Protein AF-A0A940P423-F1 (afdb_monomer_lite)

Radius of gyration: 26.16 Å; chains: 1; bounding box: 60×40×77 Å

pLDDT: mean 90.66, std 7.49, range [60.09, 98.69]

Secondary structure (DSSP, 8-state):
-EEEEEEHHHHHHHHHHHS---B-TTS-B-HHHHHHHHHHHHHHHHHT-SEEEEE---SS--HHHHH-TTTTTTPPPPPHHHHTHHHHHHHHHHHTTPPEE--TTS-HHHHHHHHHHHHHHTT-EEEEEES-SGGGGG-SSSEEEEE--SSS-EEE-HHHHHHHHSS-TTHHHHHHHHH-BTTTTB--STT--HHHHHHHHHHHSSHHHHHHHHHHHHTEEESSGGGSSEEE----TT-SEEEEEEEETTEEEEEEEEEETTEEEEEEEE-TT--EEEEETTEEEEE-SEEEEE-

Sequence (295 aa):
MKLMIVDGNSILNRAYYGVKPLSNHKGVFTNAIYGFFNILLKAIDDTGAESVAIAFDRREKTFRHKAVASYKANRKGMPEELAMQLPLTQQILEAMGYPVVTCAGWEADDILGTVSAALSAAGENCILLTGDRDNLQLINEHVSVRLATNKEPILYDTARFEADYGFPPKGLIDLKALMGDTSDNIKGVAGIGEKTAMALIQEYGTIEALYEALPDAAGIKPAANGFTAVRIAPQPGGLKWLKATMPTPKGDIVLDLQFKDNAVSGSVTLPDALPGTFVWQEVEHPLRAGVTIIP

Foldseek 3Di:
DEEEEEALVQQLVCQVVLFDWDADPVRQTCSSLVSSVVLVVVVCVVPVGPAYAYEAEDPAAAPVCVVDVQFQVPPDDDDPSSVSVSVVSVVVCVVVVHHYDYDHRDHSLVVVLVVLVVCVVVVAAYEYEGQDPLNLLSADPRYWYQHDDSPHTDIDHQVNCCVVLVAGSNCVVQLCQQAPDVSRPGRHDPPGHNVNSSVLCNVQVHPVSVVVVQCVQQQWDQPDPQQLEIETEGPNPPDQWDWDWDAGPQGIWTDTWGDDDQAIWDKIAAHANYKYWYAGPNDIDTDDHGIDTRD

Structure (mmCIF, N/CA/C/O backbone):
data_AF-A0A940P423-F1
#
_entry.id   AF-A0A940P423-F1
#
loop_
_atom_site.group_PDB
_atom_site.id
_atom_site.type_symbol
_atom_site.label_atom_id
_atom_site.label_alt_id
_atom_site.label_comp_id
_atom_site.label_asym_id
_atom_site.label_entity_id
_atom_site.label_seq_id
_atom_site.pdbx_PDB_ins_code
_atom_site.Cartn_x
_atom_site.Cartn_y
_atom_site.Cartn_z
_atom_site.occupancy
_atom_site.B_iso_or_equiv
_atom_site.auth_seq_id
_atom_site.auth_comp_id
_atom_site.auth_asym_id
_atom_site.auth_atom_id
_atom_site.pdbx_PDB_model_num
ATOM 1 N N . MET A 1 1 ? -22.727 -10.351 4.829 1.00 82.44 1 MET A N 1
ATOM 2 C CA . MET A 1 1 ? -22.145 -9.592 5.948 1.00 82.44 1 MET A CA 1
ATOM 3 C C . MET A 1 1 ? -21.140 -8.600 5.378 1.00 82.44 1 MET A C 1
ATOM 5 O O . MET A 1 1 ? -20.496 -8.922 4.382 1.00 82.44 1 MET A O 1
ATOM 9 N N . LYS A 1 2 ? -21.038 -7.396 5.950 1.00 93.06 2 LYS A N 1
ATOM 10 C CA . LYS A 1 2 ? -20.042 -6.379 5.580 1.00 93.06 2 LYS A CA 1
ATOM 11 C C . LYS A 1 2 ? -19.102 -6.101 6.754 1.00 93.06 2 LYS A C 1
ATOM 13 O O . LYS A 1 2 ? -19.460 -5.350 7.664 1.00 93.06 2 LYS A O 1
ATOM 18 N N . LEU A 1 3 ? -17.912 -6.705 6.734 1.00 98.00 3 LEU A N 1
ATOM 19 C CA . LEU A 1 3 ? -16.902 -6.521 7.782 1.00 98.00 3 LEU A CA 1
ATOM 20 C C . LEU A 1 3 ? -16.002 -5.325 7.461 1.00 98.00 3 LEU A C 1
ATOM 22 O O . LEU A 1 3 ? -15.404 -5.261 6.389 1.00 98.00 3 LEU A O 1
ATOM 26 N N . MET A 1 4 ? -15.825 -4.426 8.424 1.00 98.56 4 MET A N 1
ATOM 27 C CA . MET A 1 4 ? -14.709 -3.489 8.429 1.00 98.56 4 MET A CA 1
ATOM 28 C C . MET A 1 4 ? -13.550 -4.073 9.235 1.00 98.56 4 MET A C 1
ATOM 30 O O . MET A 1 4 ? -13.717 -4.395 10.410 1.00 98.56 4 MET A O 1
ATOM 34 N N . ILE A 1 5 ? -12.367 -4.174 8.635 1.00 98.44 5 ILE A N 1
ATOM 35 C CA . ILE A 1 5 ? -11.136 -4.446 9.375 1.00 98.44 5 ILE A CA 1
ATOM 36 C C . ILE A 1 5 ? -10.264 -3.194 9.407 1.00 98.44 5 ILE A C 1
ATOM 38 O O . ILE A 1 5 ? -10.021 -2.542 8.391 1.00 98.44 5 ILE A O 1
ATOM 42 N N . VAL A 1 6 ? -9.847 -2.821 10.610 1.00 98.69 6 VAL A N 1
ATOM 43 C CA . VAL A 1 6 ? -9.169 -1.556 10.887 1.00 98.69 6 VAL A CA 1
ATOM 44 C C . VAL A 1 6 ? -7.696 -1.814 11.147 1.00 98.69 6 VAL A C 1
ATOM 46 O O . VAL A 1 6 ? -7.351 -2.640 11.988 1.00 98.69 6 VAL A O 1
ATOM 49 N N . ASP A 1 7 ? -6.831 -1.056 10.487 1.00 98.38 7 ASP A N 1
ATOM 50 C CA . ASP A 1 7 ? -5.425 -0.937 10.857 1.00 98.38 7 ASP A CA 1
ATOM 51 C C . ASP A 1 7 ? -5.306 -0.007 12.072 1.00 98.38 7 ASP A C 1
ATOM 53 O O . ASP A 1 7 ? -5.308 1.228 11.976 1.00 98.38 7 ASP A O 1
ATOM 57 N N . GLY A 1 8 ? -5.252 -0.622 13.250 1.00 97.88 8 GLY A N 1
ATOM 58 C CA . GLY A 1 8 ? -5.243 0.066 14.528 1.00 97.88 8 GLY A CA 1
ATOM 59 C C . GLY A 1 8 ? -4.044 0.998 14.687 1.00 97.88 8 GLY A C 1
ATOM 60 O O . GLY A 1 8 ? -4.196 2.127 15.161 1.00 97.88 8 GLY A O 1
ATOM 61 N N . ASN A 1 9 ? -2.860 0.565 14.248 1.00 95.81 9 ASN A N 1
ATOM 62 C CA . ASN A 1 9 ? -1.628 1.346 14.335 1.00 95.81 9 ASN A CA 1
ATOM 63 C C . ASN A 1 9 ? -1.700 2.594 13.452 1.00 95.81 9 ASN A C 1
ATOM 65 O O . ASN A 1 9 ? -1.388 3.696 13.916 1.00 95.81 9 ASN A O 1
ATOM 69 N N . SER A 1 10 ? -2.144 2.445 12.205 1.00 96.00 10 SER A N 1
ATOM 70 C CA . SER A 1 10 ? -2.229 3.550 11.250 1.00 96.00 10 SER A CA 1
ATOM 71 C C . SER A 1 10 ? -3.283 4.585 11.640 1.00 96.00 10 SER A C 1
ATOM 73 O O . SER A 1 10 ? -3.015 5.793 11.604 1.00 96.00 10 SER A O 1
ATOM 75 N N . ILE A 1 11 ? -4.466 4.147 12.085 1.00 97.94 11 ILE A N 1
ATOM 76 C CA . ILE A 1 11 ? -5.520 5.069 12.531 1.00 97.94 11 ILE A CA 1
ATOM 77 C C . ILE A 1 11 ? -5.129 5.778 13.829 1.00 97.94 11 ILE A C 1
ATOM 79 O O . ILE A 1 11 ? -5.311 6.995 13.928 1.00 97.94 11 ILE A O 1
ATOM 83 N N . LEU A 1 12 ? -4.529 5.074 14.795 1.00 97.38 12 LEU A N 1
ATOM 84 C CA . LEU A 1 12 ? -4.112 5.687 16.059 1.00 97.38 12 LEU A CA 1
ATOM 85 C C . LEU A 1 12 ? -2.994 6.716 15.848 1.00 97.38 12 LEU A C 1
ATOM 87 O O . LEU A 1 12 ? -3.035 7.805 16.421 1.00 97.38 12 LEU A O 1
ATOM 91 N N . ASN A 1 13 ? -2.023 6.405 14.987 1.00 95.25 13 ASN A N 1
ATOM 92 C CA . ASN A 1 13 ? -0.941 7.323 14.642 1.00 95.25 13 ASN A CA 1
ATOM 93 C C . ASN A 1 13 ? -1.481 8.600 13.969 1.00 95.25 13 ASN A C 1
ATOM 95 O O . ASN A 1 13 ? -1.127 9.720 14.343 1.00 95.25 13 ASN A O 1
ATOM 99 N N . ARG A 1 14 ? -2.429 8.456 13.035 1.00 95.00 14 ARG A N 1
ATOM 100 C CA . ARG A 1 14 ? -3.085 9.618 12.419 1.00 95.00 14 ARG A CA 1
ATOM 101 C C . ARG A 1 14 ? -3.879 10.439 13.429 1.00 95.00 14 ARG A C 1
ATOM 103 O O . ARG A 1 14 ? -3.804 11.664 13.395 1.00 95.00 14 ARG A O 1
ATOM 110 N N . ALA A 1 15 ? -4.607 9.791 14.333 1.00 95.69 15 ALA A N 1
ATOM 111 C CA . ALA A 1 15 ? -5.340 10.476 15.390 1.00 95.69 15 ALA A CA 1
ATOM 112 C C . ALA A 1 15 ? -4.407 11.286 16.305 1.00 95.69 15 ALA A C 1
ATOM 114 O O . ALA A 1 15 ? -4.706 12.436 16.623 1.00 95.69 15 ALA A O 1
ATOM 115 N N . TYR A 1 16 ? -3.252 10.723 16.669 1.00 95.88 16 TYR A N 1
ATOM 116 C CA . TYR A 1 16 ? -2.251 11.389 17.501 1.00 95.88 16 TYR A CA 1
ATOM 117 C C . TYR A 1 16 ? -1.743 12.700 16.890 1.00 95.88 16 TYR A C 1
ATOM 119 O O . TYR A 1 16 ? -1.692 13.714 17.584 1.00 95.88 16 TYR A O 1
ATOM 127 N N . TYR A 1 17 ? -1.405 12.700 15.597 1.00 93.88 17 TYR A N 1
ATOM 128 C CA . TYR A 1 17 ? -0.905 13.899 14.915 1.00 93.88 17 TYR A CA 1
ATOM 129 C C . TYR A 1 17 ? -2.012 14.842 14.418 1.00 93.88 17 TYR A C 1
ATOM 131 O O . TYR A 1 17 ? -1.752 16.025 14.203 1.00 93.88 17 TYR A O 1
ATOM 139 N N . GLY A 1 18 ? -3.235 14.341 14.222 1.00 92.75 18 GLY A N 1
ATOM 140 C CA . GLY A 1 18 ? -4.371 15.124 13.726 1.00 92.75 18 GLY A CA 1
ATOM 141 C C . GLY A 1 18 ? -5.148 15.867 14.815 1.00 92.75 18 GLY A C 1
ATOM 142 O O . GLY A 1 18 ? -5.760 16.899 14.540 1.00 92.75 18 GLY A O 1
ATOM 143 N N . VAL A 1 19 ? -5.124 15.371 16.055 1.00 93.81 19 VAL A N 1
ATOM 144 C CA . VAL A 1 19 ? -5.843 15.969 17.186 1.00 93.81 19 VAL A CA 1
ATOM 145 C C . VAL A 1 19 ? -4.863 16.708 18.091 1.00 93.81 19 VAL A C 1
ATOM 147 O O . VAL A 1 19 ? -3.844 16.154 18.506 1.00 93.81 19 VAL A O 1
ATOM 150 N N . LYS A 1 20 ? -5.198 17.960 18.440 1.00 93.62 20 LYS A N 1
ATOM 151 C CA . LYS A 1 20 ? -4.427 18.750 19.415 1.00 93.62 20 LYS A CA 1
ATOM 152 C C . LYS A 1 20 ? -4.209 17.942 20.704 1.00 93.62 20 LYS A C 1
ATOM 154 O O . LYS A 1 20 ? -5.113 17.205 21.088 1.00 93.62 20 LYS A O 1
ATOM 159 N N . PRO A 1 21 ? -3.067 18.088 21.397 1.00 93.75 21 PRO A N 1
ATOM 160 C CA . PRO A 1 21 ? -2.821 17.362 22.637 1.00 93.75 21 PRO A CA 1
ATOM 161 C C . PRO A 1 21 ? -3.954 17.559 23.653 1.00 93.75 21 PRO A C 1
ATOM 163 O O . PRO A 1 21 ? -4.335 18.685 23.968 1.00 93.75 21 PRO A O 1
ATOM 166 N N . LEU A 1 22 ? -4.482 16.444 24.151 1.00 94.31 22 LEU A N 1
ATOM 167 C CA . LEU A 1 22 ? -5.515 16.362 25.177 1.00 94.31 22 LEU A CA 1
ATOM 168 C C . LEU A 1 22 ? -4.996 15.428 26.258 1.00 94.31 22 LEU A C 1
ATOM 170 O O . LEU A 1 22 ? -4.393 14.402 25.939 1.00 94.31 22 LEU A O 1
ATOM 174 N N . SER A 1 23 ? -5.262 15.741 27.519 1.00 93.00 23 SER A N 1
ATOM 175 C CA . SER A 1 23 ? -4.920 14.882 28.647 1.00 93.00 23 SER A CA 1
ATOM 176 C C . SER A 1 23 ? -6.045 14.857 29.674 1.00 93.00 23 SER A C 1
ATOM 178 O O . SER A 1 23 ? -6.860 15.777 29.762 1.00 93.00 23 SER A O 1
ATOM 180 N N . ASN A 1 24 ? -6.116 13.771 30.439 1.00 91.69 24 ASN A N 1
ATOM 181 C CA . ASN A 1 24 ? -7.021 13.688 31.578 1.00 91.69 24 ASN A CA 1
ATOM 182 C C . ASN A 1 24 ? -6.409 14.360 32.825 1.00 91.69 24 ASN A C 1
ATOM 184 O O . ASN A 1 24 ? -5.244 14.752 32.846 1.00 91.69 24 ASN A O 1
ATOM 188 N N . HIS A 1 25 ? -7.184 14.433 33.911 1.00 92.00 25 HIS A N 1
ATOM 189 C CA . HIS A 1 25 ? -6.761 15.030 35.187 1.00 92.00 25 HIS A CA 1
ATOM 190 C C . HIS A 1 25 ? -5.542 14.352 35.849 1.00 92.00 25 HIS A C 1
ATOM 192 O O . HIS A 1 25 ? -4.967 14.917 36.773 1.00 92.00 25 HIS A O 1
ATOM 198 N N . LYS A 1 26 ? -5.149 13.151 35.402 1.00 91.12 26 LYS A N 1
ATOM 199 C CA . LYS A 1 26 ? -3.961 12.417 35.872 1.00 91.12 26 LYS A CA 1
ATOM 200 C C . LYS A 1 26 ? -2.742 12.619 34.962 1.00 91.12 26 LYS A C 1
ATOM 202 O O . LYS A 1 26 ? -1.735 11.948 35.153 1.00 91.12 26 LYS A O 1
ATOM 207 N N . GLY A 1 27 ? -2.839 13.493 33.958 1.00 89.06 27 GLY A N 1
ATOM 208 C CA . GLY A 1 27 ? -1.766 13.756 32.999 1.00 89.06 27 GLY A CA 1
ATOM 209 C C . GLY A 1 27 ? -1.616 12.699 31.900 1.00 89.06 27 GLY A C 1
ATOM 210 O O . GLY A 1 27 ? -0.662 12.766 31.135 1.00 89.06 27 GLY A O 1
ATOM 211 N N . VAL A 1 28 ? -2.543 11.740 31.781 1.00 92.44 28 VAL A N 1
ATOM 212 C CA . VAL A 1 28 ? -2.516 10.747 30.695 1.00 92.44 28 VAL A CA 1
ATOM 213 C C . VAL A 1 28 ? -3.035 11.389 29.418 1.00 92.44 28 VAL A C 1
ATOM 215 O O . VAL A 1 28 ? -4.150 11.916 29.412 1.00 92.44 28 VAL A O 1
ATOM 218 N N . PHE A 1 29 ? -2.248 11.334 28.345 1.00 96.38 29 PHE A N 1
ATOM 219 C CA . PHE A 1 29 ? -2.666 11.816 27.032 1.00 96.38 29 PHE A CA 1
ATOM 220 C C . PHE A 1 29 ? -3.824 10.977 26.479 1.00 96.38 29 PHE A C 1
ATOM 222 O O . PHE A 1 29 ? -3.901 9.774 26.707 1.00 96.38 29 PHE A O 1
ATOM 229 N N . THR A 1 30 ? -4.752 11.630 25.782 1.00 96.62 30 THR A N 1
ATOM 230 C CA . THR A 1 30 ? -6.009 11.029 25.289 1.00 96.62 30 THR A CA 1
ATOM 231 C C . THR A 1 30 ? -6.395 11.490 23.880 1.00 96.62 30 THR A C 1
ATOM 233 O O . THR A 1 30 ? -7.421 11.061 23.353 1.00 96.62 30 THR A O 1
ATOM 236 N N . ASN A 1 31 ? -5.592 12.347 23.241 1.00 97.25 31 ASN A N 1
ATOM 237 C CA . ASN A 1 31 ? -5.875 12.885 21.907 1.00 97.25 31 ASN A CA 1
ATOM 238 C C . ASN A 1 31 ? -5.921 11.808 20.814 1.00 97.25 31 ASN A C 1
ATOM 240 O O . ASN A 1 31 ? -6.797 11.860 19.953 1.00 97.25 31 ASN A O 1
ATOM 244 N N . ALA A 1 32 ? -5.022 10.822 20.866 1.00 97.56 32 ALA A N 1
ATOM 245 C CA . ALA A 1 32 ? -5.007 9.714 19.920 1.00 97.56 32 ALA A CA 1
ATOM 246 C C . ALA A 1 32 ? -6.225 8.807 20.122 1.00 97.56 32 ALA A C 1
ATOM 248 O O . ALA A 1 32 ? -6.870 8.443 19.147 1.00 97.56 32 ALA A O 1
ATOM 249 N N . ILE A 1 33 ? -6.593 8.515 21.376 1.00 97.88 33 ILE A N 1
ATOM 250 C CA . ILE A 1 33 ? -7.792 7.724 21.704 1.00 97.88 33 ILE A CA 1
ATOM 251 C C . ILE A 1 33 ? -9.045 8.429 21.167 1.00 97.88 33 ILE A C 1
ATOM 253 O O . ILE A 1 33 ? -9.835 7.839 20.434 1.00 97.88 33 ILE A O 1
ATOM 257 N N . TYR A 1 34 ? -9.200 9.716 21.485 1.00 97.44 34 TYR A N 1
ATOM 258 C CA . TYR A 1 34 ? -10.331 10.527 21.040 1.00 97.44 34 TYR A CA 1
ATOM 259 C C . TYR A 1 34 ? -10.445 10.567 19.509 1.00 97.44 34 TYR A C 1
ATOM 261 O O . TYR A 1 34 ? -11.508 10.297 18.950 1.00 97.44 34 TYR A O 1
ATOM 269 N N . GLY A 1 35 ? -9.340 10.862 18.818 1.00 97.19 35 GLY A N 1
ATOM 270 C CA . GLY A 1 35 ? -9.323 10.897 17.358 1.00 97.19 35 GLY A CA 1
ATOM 271 C C . GLY A 1 35 ? -9.572 9.528 16.725 1.00 97.19 35 GLY A C 1
ATOM 272 O O . GLY A 1 35 ? -10.281 9.452 15.726 1.00 97.19 35 GLY A O 1
ATOM 273 N N . PHE A 1 36 ? -9.049 8.452 17.320 1.00 98.31 36 PHE A N 1
ATOM 274 C CA . PHE A 1 36 ? -9.243 7.086 16.841 1.00 9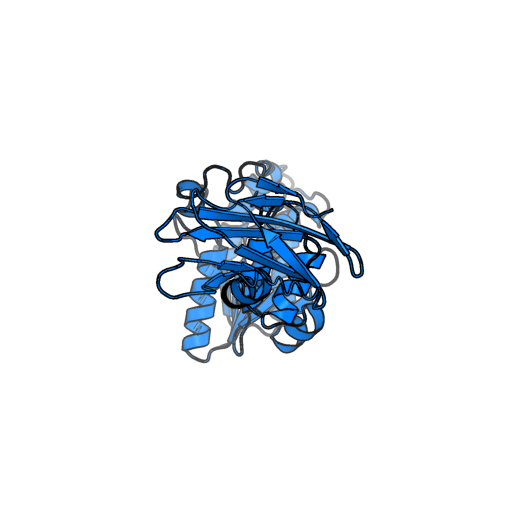8.31 36 PHE A CA 1
ATOM 275 C C . PHE A 1 36 ? -10.729 6.728 16.797 1.00 98.31 36 PHE A C 1
ATOM 277 O O . PHE A 1 36 ? -11.227 6.325 15.748 1.00 98.31 36 PHE A O 1
ATOM 284 N N . PHE A 1 37 ? -11.454 6.939 17.900 1.00 98.12 37 PHE A N 1
ATOM 285 C CA . PHE A 1 37 ? -12.881 6.623 17.960 1.00 98.12 37 PHE A CA 1
ATOM 286 C C . PHE A 1 37 ? -13.724 7.522 17.056 1.00 98.12 37 PHE A C 1
ATOM 288 O O . PHE A 1 37 ? -14.649 7.024 16.424 1.00 98.12 37 PHE A O 1
ATOM 295 N N . ASN A 1 38 ? -13.381 8.804 16.906 1.00 96.88 38 ASN A N 1
ATOM 296 C CA . ASN A 1 38 ? -14.060 9.665 15.934 1.00 96.88 38 ASN A CA 1
ATOM 297 C C . ASN A 1 38 ? -13.908 9.147 14.499 1.00 96.88 38 ASN A C 1
ATOM 299 O O . ASN A 1 38 ? -14.884 9.123 13.753 1.00 96.88 38 ASN A O 1
ATOM 303 N N . ILE A 1 39 ? -12.697 8.732 14.112 1.00 97.38 39 ILE A N 1
ATOM 304 C CA . ILE A 1 39 ? -12.442 8.171 12.780 1.00 97.38 39 ILE A CA 1
ATOM 305 C C . ILE A 1 39 ? -13.192 6.846 12.616 1.00 97.38 39 ILE A C 1
ATOM 307 O O . ILE A 1 39 ? -13.855 6.655 11.600 1.00 97.38 39 ILE A O 1
ATOM 311 N N . LEU A 1 40 ? -13.111 5.958 13.610 1.00 98.12 40 LEU A N 1
ATOM 312 C CA . LEU A 1 40 ? -13.753 4.647 13.583 1.00 98.12 40 LEU A CA 1
ATOM 313 C C . LEU A 1 40 ? -15.275 4.760 13.456 1.00 98.12 40 LEU A C 1
ATOM 315 O O . LEU A 1 40 ? -15.850 4.201 12.528 1.00 98.12 40 LEU A O 1
ATOM 319 N N . LEU A 1 41 ? -15.922 5.501 14.359 1.00 97.12 41 LEU A N 1
ATOM 320 C CA . LEU A 1 41 ? -17.379 5.636 14.387 1.00 97.12 41 LEU A CA 1
ATOM 321 C C . LEU A 1 41 ? -17.896 6.300 13.109 1.00 97.12 41 LEU A C 1
ATOM 323 O O . LEU A 1 41 ? -18.815 5.785 12.483 1.00 97.12 41 LEU A O 1
ATOM 327 N N . LYS A 1 42 ? -17.232 7.370 12.650 1.00 96.38 42 LYS A N 1
ATOM 328 C CA . LYS A 1 42 ? -17.572 8.005 11.373 1.00 96.38 42 LYS A CA 1
ATOM 329 C C . LYS A 1 42 ? -17.415 7.038 10.199 1.00 96.38 42 LYS A C 1
ATOM 331 O O . LYS A 1 42 ? -18.248 7.034 9.303 1.00 96.38 42 LYS A O 1
ATOM 336 N N . ALA A 1 43 ? -16.359 6.225 10.176 1.00 97.31 43 ALA A N 1
ATOM 337 C CA . ALA A 1 43 ? -16.159 5.253 9.108 1.00 97.31 43 ALA A CA 1
ATOM 338 C C . ALA A 1 43 ? -17.239 4.161 9.120 1.00 97.31 43 ALA A C 1
ATOM 340 O O . ALA A 1 43 ? -17.699 3.775 8.047 1.00 97.31 43 ALA A O 1
ATOM 341 N N . ILE A 1 44 ? -17.660 3.686 10.295 1.00 97.31 44 ILE A N 1
ATOM 342 C CA . ILE A 1 44 ? -18.770 2.732 10.435 1.00 97.31 44 ILE A CA 1
ATOM 343 C C . ILE A 1 44 ? -20.052 3.336 9.852 1.00 97.31 44 ILE A C 1
ATOM 345 O O . ILE A 1 44 ? -20.661 2.713 8.982 1.00 97.31 44 ILE A O 1
ATOM 349 N N . ASP A 1 45 ? -20.395 4.564 10.251 1.00 96.56 45 ASP A N 1
ATOM 350 C CA . ASP A 1 45 ? -21.594 5.273 9.786 1.00 96.56 45 ASP A CA 1
ATOM 351 C C . ASP A 1 45 ? -21.559 5.540 8.272 1.00 96.56 45 ASP A C 1
ATOM 353 O O . ASP A 1 45 ? -22.489 5.178 7.553 1.00 96.56 45 ASP A O 1
ATOM 357 N N . ASP A 1 46 ? -20.462 6.119 7.767 1.00 95.56 46 ASP A N 1
ATOM 358 C CA . ASP A 1 46 ? -20.291 6.481 6.351 1.00 95.56 46 ASP A CA 1
ATOM 359 C C . ASP A 1 46 ? -20.369 5.254 5.426 1.00 95.56 46 ASP A C 1
ATOM 361 O O . ASP A 1 46 ? -20.702 5.375 4.246 1.00 95.56 46 ASP A O 1
ATOM 365 N N . THR A 1 47 ? -19.993 4.076 5.930 1.00 95.19 47 THR A N 1
ATOM 366 C CA . THR A 1 47 ? -19.866 2.868 5.110 1.00 95.19 47 THR A CA 1
ATOM 367 C C . THR A 1 47 ? -20.934 1.811 5.367 1.00 95.19 47 THR A C 1
ATOM 369 O O . THR A 1 47 ? -21.023 0.861 4.582 1.00 95.19 47 THR A O 1
ATOM 372 N N . GLY A 1 48 ? -21.733 1.949 6.427 1.00 94.75 48 GLY A N 1
ATOM 373 C CA . GLY A 1 48 ? -22.719 0.952 6.840 1.00 94.75 48 GLY A CA 1
ATOM 374 C C . GLY A 1 48 ? -22.088 -0.400 7.182 1.00 94.75 48 GLY A C 1
ATOM 375 O O . GLY A 1 48 ? -22.597 -1.435 6.756 1.00 94.75 48 GLY A O 1
ATOM 376 N N . ALA A 1 49 ? -20.936 -0.405 7.860 1.00 96.44 49 ALA A N 1
ATOM 377 C CA . ALA A 1 49 ? -20.296 -1.647 8.293 1.00 96.44 49 ALA A CA 1
ATOM 378 C C . ALA A 1 49 ? -21.155 -2.363 9.350 1.00 96.44 49 ALA A C 1
ATOM 380 O O . ALA A 1 49 ? -21.577 -1.756 10.331 1.00 96.44 49 ALA A O 1
ATOM 381 N N . GLU A 1 50 ? -21.397 -3.661 9.160 1.00 96.50 50 GLU A N 1
ATOM 382 C CA . GLU A 1 50 ? -22.250 -4.478 10.041 1.00 96.50 50 GLU A CA 1
ATOM 383 C C . GLU A 1 50 ? -21.446 -5.158 11.152 1.00 96.50 50 GLU A C 1
ATOM 385 O O . GLU A 1 50 ? -21.982 -5.603 12.165 1.00 96.50 50 GLU A O 1
ATOM 390 N N . SER A 1 51 ? -20.143 -5.303 10.939 1.00 96.81 51 SER A N 1
ATOM 391 C CA . SER A 1 51 ? -19.209 -5.910 11.878 1.00 96.81 51 SER A CA 1
ATOM 392 C C . SER A 1 51 ? -17.864 -5.215 11.758 1.00 96.81 51 SER A C 1
ATOM 394 O O . SER A 1 51 ? -17.518 -4.694 10.696 1.00 96.81 51 SER A O 1
ATOM 396 N N . VAL A 1 52 ? -17.097 -5.211 12.846 1.00 98.25 52 VAL A N 1
ATOM 397 C CA . VAL A 1 52 ? -15.804 -4.528 12.912 1.00 98.25 52 VAL A CA 1
ATOM 398 C C . VAL A 1 52 ? -14.800 -5.401 13.647 1.00 98.25 52 VAL A C 1
ATOM 400 O O . VAL A 1 52 ? -15.125 -5.950 14.695 1.00 98.25 52 VAL A O 1
ATOM 403 N N . ALA A 1 53 ? -13.579 -5.487 13.127 1.00 98.31 53 ALA A N 1
ATOM 404 C CA . ALA A 1 53 ? -12.415 -6.038 13.816 1.00 98.31 53 ALA A CA 1
ATOM 405 C C . ALA A 1 53 ? -11.231 -5.071 13.685 1.00 98.31 53 ALA A C 1
ATOM 407 O O . ALA A 1 53 ? -11.144 -4.313 12.718 1.00 98.31 53 ALA A O 1
ATOM 408 N N . ILE A 1 54 ? -10.311 -5.080 14.647 1.00 98.62 54 ILE A N 1
ATOM 409 C CA . ILE A 1 54 ? -9.164 -4.167 14.663 1.00 98.62 54 ILE A CA 1
ATOM 410 C C . ILE A 1 54 ? -7.878 -4.978 14.746 1.00 98.62 54 ILE A C 1
ATOM 412 O O . ILE A 1 54 ? -7.696 -5.763 15.674 1.00 98.62 54 ILE A O 1
ATOM 416 N N . ALA A 1 55 ? -6.977 -4.773 13.791 1.00 98.38 55 ALA A N 1
ATOM 417 C CA . ALA A 1 55 ? -5.648 -5.360 13.781 1.00 98.38 55 ALA A CA 1
ATOM 418 C C . ALA A 1 55 ? -4.635 -4.397 14.412 1.00 98.38 55 ALA A C 1
ATOM 420 O O . ALA A 1 55 ? -4.653 -3.201 14.122 1.00 98.38 55 ALA A O 1
ATOM 421 N N . PHE A 1 56 ? -3.729 -4.909 15.243 1.00 97.62 56 PHE A N 1
ATOM 422 C CA . PHE A 1 56 ? -2.574 -4.147 15.723 1.00 97.62 56 PHE A CA 1
ATOM 423 C C . PHE A 1 56 ? -1.272 -4.905 15.473 1.00 97.62 56 PHE A C 1
ATOM 425 O O . PHE A 1 56 ? -1.200 -6.130 15.618 1.00 97.62 56 PHE A O 1
ATOM 432 N N . ASP A 1 57 ? -0.220 -4.150 15.166 1.00 94.12 57 ASP A N 1
ATOM 433 C CA . ASP A 1 57 ? 1.144 -4.654 15.127 1.00 94.12 57 ASP A CA 1
ATOM 434 C C . ASP A 1 57 ? 1.610 -5.070 16.518 1.00 94.12 57 ASP A C 1
ATOM 436 O O . ASP A 1 57 ? 1.266 -4.465 17.543 1.00 94.12 57 ASP A O 1
ATOM 440 N N . ARG A 1 58 ? 2.511 -6.048 16.540 1.00 91.69 58 ARG A N 1
ATOM 441 C CA . ARG A 1 58 ? 3.287 -6.357 17.734 1.00 91.69 58 ARG A CA 1
ATOM 442 C C . ARG A 1 58 ? 4.710 -5.825 17.620 1.00 91.69 58 ARG A C 1
ATOM 444 O O . ARG A 1 58 ? 5.202 -5.501 16.546 1.00 91.69 58 ARG A O 1
ATOM 451 N N . ARG A 1 59 ? 5.389 -5.730 18.766 1.00 85.81 59 ARG A N 1
ATOM 452 C CA . ARG A 1 59 ? 6.769 -5.219 18.846 1.00 85.81 59 ARG A CA 1
ATOM 453 C C . ARG A 1 59 ? 7.809 -6.193 18.289 1.00 85.81 59 ARG A C 1
ATOM 455 O O . ARG A 1 59 ? 8.943 -5.780 18.052 1.00 85.81 59 ARG A O 1
ATOM 462 N N . GLU A 1 60 ? 7.484 -7.479 18.159 1.00 86.81 60 GLU A N 1
ATOM 463 C CA . GLU A 1 60 ? 8.447 -8.466 17.674 1.00 86.81 60 GLU A CA 1
ATOM 464 C C . GLU A 1 60 ? 8.808 -8.243 16.198 1.00 86.81 60 GLU A C 1
ATOM 466 O O . GLU A 1 60 ? 7.984 -7.838 15.383 1.00 86.81 60 GLU A O 1
ATOM 471 N N . LYS A 1 61 ? 10.057 -8.563 15.833 1.00 86.25 61 LYS A N 1
ATOM 472 C CA . LYS A 1 61 ? 10.507 -8.500 14.437 1.00 86.25 61 LYS A CA 1
ATOM 473 C C . LYS A 1 61 ? 9.722 -9.482 13.566 1.00 86.25 61 LYS A C 1
ATOM 475 O O 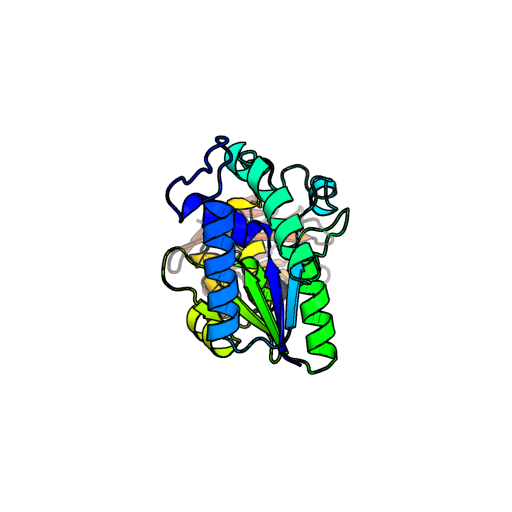. LYS A 1 61 ? 9.613 -10.665 13.894 1.00 86.25 61 LYS A O 1
ATOM 480 N N . THR A 1 62 ? 9.275 -9.003 12.413 1.00 91.31 62 THR A N 1
ATOM 481 C CA . THR A 1 62 ? 8.562 -9.803 11.408 1.00 91.31 62 THR A CA 1
ATOM 482 C C . THR A 1 62 ? 9.509 -10.526 10.453 1.00 91.31 62 THR A C 1
ATOM 484 O O . THR A 1 62 ? 10.730 -10.337 10.489 1.00 91.31 62 THR A O 1
ATOM 487 N N . PHE A 1 63 ? 8.959 -11.367 9.573 1.00 91.69 63 PHE A N 1
ATOM 488 C CA . PHE A 1 63 ? 9.738 -12.030 8.522 1.00 91.69 63 PHE A CA 1
ATOM 489 C C . PHE A 1 63 ? 10.437 -11.028 7.581 1.00 91.69 63 PHE A C 1
ATOM 491 O O . PHE A 1 63 ? 11.569 -11.283 7.170 1.00 91.69 63 PHE A O 1
ATOM 498 N N . ARG A 1 64 ? 9.838 -9.851 7.326 1.00 90.69 64 ARG A N 1
ATOM 499 C CA . ARG A 1 64 ? 10.443 -8.779 6.510 1.00 90.69 64 ARG A CA 1
ATOM 500 C C . ARG A 1 64 ? 11.758 -8.272 7.102 1.00 90.69 64 ARG A C 1
ATOM 502 O O . ARG A 1 64 ? 12.751 -8.167 6.392 1.00 90.69 64 ARG A O 1
ATOM 509 N N . HIS A 1 65 ? 11.811 -8.076 8.421 1.00 88.69 65 HIS A N 1
ATOM 510 C CA . HIS A 1 65 ? 13.030 -7.658 9.128 1.00 88.69 65 HIS A CA 1
ATOM 511 C C . HIS A 1 65 ? 14.147 -8.710 9.075 1.00 88.69 65 HIS A C 1
ATOM 513 O O . HIS A 1 65 ? 15.325 -8.369 9.177 1.00 88.69 65 HIS A O 1
ATOM 519 N N . LYS A 1 66 ? 13.784 -9.995 8.967 1.00 88.25 66 LYS A N 1
ATOM 520 C CA . LYS A 1 66 ? 14.748 -11.094 8.816 1.00 88.25 66 LYS A CA 1
ATOM 521 C C . LYS A 1 66 ? 15.292 -11.164 7.389 1.00 88.25 66 LYS A C 1
ATOM 523 O O . LYS A 1 66 ? 16.469 -11.456 7.219 1.00 88.25 66 LYS A O 1
ATOM 528 N N . ALA A 1 67 ? 14.450 -10.888 6.394 1.00 88.62 67 ALA A N 1
ATOM 529 C CA . ALA A 1 67 ? 14.832 -10.888 4.985 1.00 88.62 67 ALA A CA 1
ATOM 530 C C . ALA A 1 67 ? 15.666 -9.655 4.601 1.00 88.62 67 ALA A C 1
ATOM 532 O O . ALA A 1 67 ? 16.658 -9.776 3.887 1.00 88.62 67 ALA A O 1
ATOM 533 N N . VAL A 1 68 ? 15.290 -8.470 5.092 1.00 85.81 68 VAL A N 1
ATOM 534 C CA . VAL A 1 68 ? 15.935 -7.196 4.756 1.00 85.81 68 VAL A CA 1
ATOM 535 C C . VAL A 1 68 ? 16.197 -6.410 6.036 1.00 85.81 68 VAL A C 1
ATOM 537 O O . VAL A 1 68 ? 15.305 -5.777 6.595 1.00 85.81 68 VAL A O 1
ATOM 540 N N . ALA A 1 69 ? 17.450 -6.408 6.496 1.00 87.62 69 ALA A N 1
ATOM 541 C CA . ALA A 1 69 ? 17.830 -5.759 7.755 1.00 87.62 69 ALA A CA 1
ATOM 542 C C . ALA A 1 69 ? 17.576 -4.239 7.772 1.00 87.62 69 ALA A C 1
ATOM 544 O O . ALA A 1 69 ? 17.402 -3.657 8.841 1.00 87.62 69 ALA A O 1
ATOM 545 N N . SER A 1 70 ? 17.555 -3.594 6.602 1.00 87.75 70 SER A N 1
ATOM 546 C CA . SER A 1 70 ? 17.280 -2.162 6.469 1.00 87.75 70 SER A CA 1
ATOM 547 C C . SER A 1 70 ? 15.789 -1.814 6.482 1.00 87.75 70 SER A C 1
ATOM 549 O O . SER A 1 70 ? 15.466 -0.629 6.554 1.00 87.75 70 SER A O 1
ATOM 551 N N . TYR A 1 71 ? 14.883 -2.794 6.418 1.00 88.88 71 TYR A N 1
ATOM 552 C CA . TYR A 1 71 ? 13.439 -2.555 6.401 1.00 88.88 71 TYR A CA 1
ATOM 553 C C . TYR A 1 71 ? 13.001 -1.758 7.635 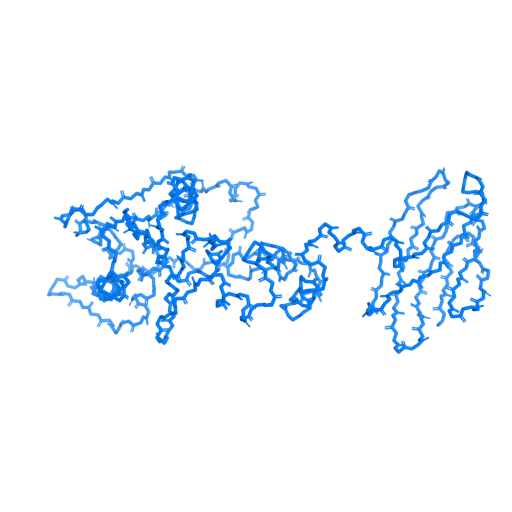1.00 88.88 71 TYR A C 1
ATOM 555 O O . TYR A 1 71 ? 13.348 -2.116 8.762 1.00 88.88 71 TYR A O 1
ATOM 563 N N . LYS A 1 72 ? 12.297 -0.640 7.411 1.00 86.12 72 LYS A N 1
ATOM 564 C CA . LYS A 1 72 ? 11.836 0.312 8.443 1.00 86.12 72 LYS A CA 1
ATOM 565 C C . LYS A 1 72 ? 12.937 0.848 9.381 1.00 86.12 72 LYS A C 1
ATOM 567 O O . LYS A 1 72 ? 12.626 1.502 10.375 1.00 86.12 72 LYS A O 1
ATOM 572 N N . ALA A 1 73 ? 14.222 0.673 9.052 1.00 83.62 73 ALA A N 1
ATOM 573 C CA . ALA A 1 73 ? 15.342 1.040 9.930 1.00 83.62 73 ALA A CA 1
ATOM 574 C C . ALA A 1 73 ? 15.441 2.551 10.219 1.00 83.62 73 ALA A C 1
ATOM 576 O O . ALA A 1 73 ? 15.969 2.947 11.254 1.00 83.62 73 ALA A O 1
ATOM 577 N N . ASN A 1 74 ? 14.904 3.390 9.327 1.00 82.31 74 ASN A N 1
ATOM 578 C CA . ASN A 1 74 ? 14.900 4.847 9.475 1.00 82.31 74 ASN A CA 1
ATOM 579 C C . ASN A 1 74 ? 13.648 5.384 10.197 1.00 82.31 74 ASN A C 1
ATOM 581 O O . ASN A 1 74 ? 13.519 6.600 10.365 1.00 82.31 74 ASN A O 1
ATOM 585 N N . ARG A 1 75 ? 12.702 4.521 10.606 1.00 81.75 75 ARG A N 1
ATOM 586 C CA . ARG A 1 75 ? 11.501 4.975 11.316 1.00 81.75 75 ARG A CA 1
ATOM 587 C C . ARG A 1 75 ? 11.880 5.466 12.713 1.00 81.75 75 ARG A C 1
ATOM 589 O O . ARG A 1 75 ? 12.575 4.790 13.469 1.00 81.75 75 ARG A O 1
ATOM 596 N N . LYS A 1 76 ? 11.391 6.657 13.069 1.00 80.94 76 LYS A N 1
ATOM 597 C CA . LYS A 1 76 ? 11.492 7.165 14.441 1.00 80.94 76 LYS A CA 1
ATOM 598 C C . LYS A 1 76 ? 10.666 6.272 15.365 1.00 80.94 76 LYS A C 1
ATOM 600 O O . LYS A 1 76 ? 9.594 5.806 14.981 1.00 80.94 76 LYS A O 1
ATOM 605 N N . GLY A 1 77 ? 11.167 6.057 16.580 1.00 83.25 77 GLY A N 1
ATOM 606 C CA . GLY A 1 77 ? 10.415 5.357 17.616 1.00 83.25 77 GLY A CA 1
ATOM 607 C C . GLY A 1 77 ? 9.082 6.049 17.909 1.00 83.25 77 GLY A C 1
ATOM 608 O O . GLY A 1 77 ? 8.940 7.259 17.717 1.00 83.25 77 GLY A O 1
ATOM 609 N N . MET A 1 78 ? 8.108 5.266 18.371 1.00 87.88 78 MET A N 1
ATOM 610 C CA . MET A 1 78 ? 6.807 5.778 18.798 1.00 87.88 78 MET A CA 1
ATOM 611 C C . MET A 1 78 ? 6.991 6.797 19.939 1.00 87.88 78 MET A C 1
ATOM 613 O O . MET A 1 78 ? 7.669 6.459 20.912 1.00 87.88 78 MET A O 1
ATOM 617 N N . PRO A 1 79 ? 6.401 8.008 19.851 1.00 93.19 79 PRO A N 1
ATOM 618 C CA . PRO A 1 79 ? 6.406 8.971 20.953 1.00 93.19 79 PRO A CA 1
ATOM 619 C C . PRO A 1 79 ? 5.834 8.360 22.234 1.00 93.19 79 PRO A C 1
ATOM 621 O O . PRO A 1 79 ? 4.901 7.557 22.171 1.00 93.19 79 PRO A O 1
ATOM 624 N N . GLU A 1 80 ? 6.362 8.742 23.396 1.00 92.94 80 GLU A N 1
ATOM 625 C CA . GLU A 1 80 ? 5.942 8.180 24.687 1.00 92.94 80 GLU A CA 1
ATOM 626 C C . GLU A 1 80 ? 4.451 8.441 24.959 1.00 92.94 80 GLU A C 1
ATOM 628 O O . GLU A 1 80 ? 3.718 7.551 25.398 1.00 92.94 80 GLU A O 1
ATOM 633 N N . GLU A 1 81 ? 3.967 9.624 24.577 1.00 93.69 81 GLU A N 1
ATOM 634 C CA . GLU A 1 81 ? 2.565 10.022 24.698 1.00 93.69 81 GLU A CA 1
ATOM 635 C C . GLU A 1 81 ? 1.642 9.195 23.796 1.00 93.69 81 GLU A C 1
ATOM 637 O O . GLU A 1 81 ? 0.461 9.034 24.095 1.00 93.69 81 GLU A O 1
ATOM 642 N N . LEU A 1 82 ? 2.151 8.666 22.682 1.00 95.19 82 LEU A N 1
ATOM 643 C CA . LEU A 1 82 ? 1.406 7.733 21.838 1.00 95.19 82 LEU A CA 1
ATOM 644 C C . LEU A 1 82 ? 1.484 6.311 22.407 1.00 95.19 82 LEU A C 1
ATOM 646 O O . LEU A 1 82 ? 0.475 5.608 22.474 1.00 95.19 82 LEU A O 1
ATOM 650 N N . ALA A 1 83 ? 2.661 5.909 22.889 1.00 93.50 83 ALA A N 1
ATOM 651 C CA . ALA A 1 83 ? 2.883 4.597 23.482 1.00 93.50 83 ALA A CA 1
ATOM 652 C C . ALA A 1 83 ? 1.997 4.352 24.714 1.00 93.50 83 ALA A C 1
ATOM 654 O O . ALA A 1 83 ? 1.537 3.227 24.905 1.00 93.50 83 ALA A O 1
ATOM 655 N N . MET A 1 84 ? 1.699 5.386 25.513 1.00 94.06 84 MET A N 1
ATOM 656 C CA . MET A 1 84 ? 0.770 5.261 26.644 1.00 94.06 84 MET A CA 1
ATOM 657 C C . MET A 1 84 ? -0.693 5.068 26.211 1.00 94.06 84 MET A C 1
ATOM 659 O O . MET A 1 84 ? -1.480 4.465 26.938 1.00 94.06 84 MET A O 1
ATOM 663 N N . GLN A 1 85 ? -1.068 5.589 25.039 1.00 96.88 85 GLN A N 1
ATOM 664 C CA . GLN A 1 85 ? -2.445 5.575 24.537 1.00 96.88 85 GLN A CA 1
ATOM 665 C C . GLN A 1 85 ? -2.800 4.266 23.831 1.00 96.88 85 GLN A C 1
ATOM 667 O O . GLN A 1 85 ? -3.967 3.874 23.823 1.00 96.88 85 GLN A O 1
ATOM 672 N N . LEU A 1 86 ? -1.811 3.569 23.266 1.00 95.88 86 LEU A N 1
ATOM 673 C CA . LEU A 1 86 ? -2.025 2.334 22.512 1.00 95.88 86 LEU A CA 1
ATOM 674 C C . LEU A 1 86 ? -2.665 1.209 23.361 1.00 95.88 86 LEU A C 1
ATOM 676 O O . LEU A 1 86 ? -3.727 0.729 22.960 1.00 95.88 86 LEU A O 1
ATOM 680 N N . PRO A 1 87 ? -2.132 0.823 24.542 1.00 96.06 87 PRO A N 1
ATOM 681 C CA . PRO A 1 87 ? -2.766 -0.201 25.378 1.00 96.06 87 PRO A CA 1
ATOM 682 C C . PRO A 1 87 ? -4.164 0.198 25.862 1.00 96.06 87 PRO A C 1
ATOM 684 O O . PRO A 1 87 ? -5.062 -0.635 25.907 1.00 96.06 87 PRO A O 1
ATOM 687 N N . LEU A 1 88 ? -4.370 1.479 26.187 1.00 96.88 88 LEU A N 1
ATOM 688 C CA . LEU A 1 88 ? -5.676 1.987 26.617 1.00 96.88 88 LEU A CA 1
ATOM 689 C C . LEU A 1 88 ? -6.707 1.908 25.487 1.00 96.88 88 LEU A C 1
ATOM 691 O O . LEU A 1 88 ? -7.854 1.547 25.727 1.00 96.88 88 LEU A O 1
ATOM 695 N N . THR A 1 89 ? -6.296 2.197 24.250 1.00 98.00 89 THR A N 1
ATOM 696 C CA . THR A 1 89 ? -7.163 2.066 23.071 1.00 98.00 89 THR A CA 1
ATOM 697 C C . THR A 1 89 ? -7.616 0.618 22.894 1.00 98.00 89 THR A C 1
ATOM 699 O O . THR A 1 89 ? -8.807 0.378 22.719 1.00 98.00 89 THR A O 1
ATOM 702 N N . GLN A 1 90 ? -6.693 -0.345 23.000 1.00 97.81 90 GLN A N 1
ATOM 703 C CA . GLN A 1 90 ? -7.015 -1.775 22.907 1.00 97.81 90 GLN A CA 1
ATOM 704 C C . GLN A 1 90 ? -7.991 -2.208 24.008 1.00 97.81 90 GLN A C 1
ATOM 706 O O . GLN A 1 90 ? -9.009 -2.818 23.703 1.00 97.81 90 GLN A O 1
ATOM 711 N N . GLN A 1 91 ? -7.752 -1.799 25.258 1.00 97.88 91 GLN A N 1
ATOM 712 C CA . GLN A 1 91 ? -8.648 -2.103 26.383 1.00 97.88 91 GLN A CA 1
ATOM 713 C C . GLN A 1 91 ? -10.063 -1.546 26.185 1.00 97.88 91 GLN A C 1
ATOM 715 O O . GLN A 1 91 ? -11.039 -2.218 26.505 1.00 97.88 91 GLN A O 1
ATOM 720 N N . ILE A 1 92 ? -10.193 -0.322 25.660 1.00 98.12 92 ILE A N 1
ATOM 721 C CA . ILE A 1 92 ? -11.508 0.270 25.379 1.00 98.12 92 ILE A CA 1
ATOM 722 C C . ILE A 1 92 ? -12.203 -0.500 24.251 1.00 98.12 92 ILE A C 1
ATOM 724 O O . ILE A 1 92 ? -13.387 -0.799 24.372 1.00 98.12 92 ILE A O 1
ATOM 728 N N . LEU A 1 93 ? -11.484 -0.855 23.181 1.00 98.38 93 LEU A N 1
ATOM 729 C CA . LEU A 1 93 ? -12.038 -1.639 22.073 1.00 98.38 93 LEU A CA 1
ATOM 730 C C . LEU A 1 93 ? -12.554 -3.005 22.539 1.00 98.38 93 LEU A C 1
ATOM 732 O O . LEU A 1 93 ? -13.686 -3.366 22.219 1.00 98.38 93 LEU A O 1
ATOM 736 N N . GLU A 1 94 ? -11.768 -3.718 23.345 1.00 97.81 94 GLU A N 1
ATOM 737 C CA . GLU A 1 94 ? -12.167 -4.995 23.944 1.00 97.81 94 GLU A CA 1
ATOM 738 C C . GLU A 1 94 ? -13.386 -4.832 24.862 1.00 97.81 94 GLU A C 1
ATOM 740 O O . GLU A 1 94 ? -14.333 -5.612 24.775 1.00 97.81 94 GLU A O 1
ATOM 745 N N . ALA A 1 95 ? -13.414 -3.788 25.699 1.00 98.19 95 ALA A N 1
ATOM 746 C CA . ALA A 1 95 ? -14.547 -3.498 26.581 1.00 98.19 95 ALA A CA 1
ATOM 747 C C . ALA A 1 95 ? -15.833 -3.141 25.815 1.00 98.19 95 ALA A C 1
ATOM 749 O O . ALA A 1 95 ? -16.933 -3.398 26.302 1.00 98.19 95 ALA A O 1
ATOM 750 N N . MET A 1 96 ? -15.706 -2.572 24.614 1.00 97.44 96 MET A N 1
ATOM 751 C CA . MET A 1 96 ? -16.821 -2.329 23.692 1.00 97.44 96 MET A CA 1
ATOM 752 C C . MET A 1 96 ? -17.258 -3.588 22.928 1.00 97.44 96 MET A C 1
ATOM 754 O O . MET A 1 96 ? -18.259 -3.544 22.217 1.00 97.44 96 MET A O 1
ATOM 758 N N . GLY A 1 97 ? -16.537 -4.704 23.072 1.00 97.31 97 GLY A N 1
ATOM 759 C CA . GLY A 1 97 ? -16.835 -5.970 22.408 1.00 97.31 97 GLY A CA 1
ATOM 760 C C . GLY A 1 97 ? -16.245 -6.106 21.004 1.00 97.31 97 GLY A C 1
ATOM 761 O O . GLY A 1 97 ? -16.602 -7.046 20.296 1.00 97.31 97 GLY A O 1
ATOM 762 N N . TYR A 1 98 ? -15.346 -5.209 20.585 1.00 98.00 98 TYR A N 1
ATOM 763 C CA . TYR A 1 98 ? -14.664 -5.357 19.303 1.00 98.00 98 TYR A CA 1
ATOM 764 C C . TYR A 1 98 ? -13.555 -6.416 19.383 1.00 98.00 98 TYR A C 1
ATOM 766 O O . TYR A 1 98 ? -12.711 -6.353 20.281 1.00 98.00 98 TYR A O 1
ATOM 774 N N . PRO A 1 99 ? -13.479 -7.349 18.417 1.00 97.81 99 PRO A N 1
ATOM 775 C CA . PRO A 1 99 ? -12.329 -8.228 18.265 1.00 97.81 99 PRO A CA 1
ATOM 776 C C . PRO A 1 99 ? -11.051 -7.430 17.981 1.00 97.81 99 PRO A C 1
ATOM 778 O O . PRO A 1 99 ? -10.943 -6.742 16.962 1.00 97.81 99 PRO A O 1
ATOM 781 N N . VAL A 1 100 ? -10.066 -7.567 18.869 1.00 98.00 100 VAL A N 1
ATOM 782 C CA . VAL A 1 100 ? -8.705 -7.051 18.689 1.00 98.00 100 VAL A CA 1
ATOM 783 C C . VAL A 1 100 ? -7.797 -8.211 18.283 1.00 98.00 100 VAL A C 1
ATOM 785 O O . VAL A 1 100 ? -7.634 -9.180 19.022 1.00 98.00 100 VAL A O 1
ATOM 788 N N . VAL A 1 101 ? -7.215 -8.130 17.088 1.00 97.44 101 VAL A N 1
ATOM 789 C CA . VAL A 1 101 ? -6.427 -9.202 16.473 1.00 97.44 101 VAL A CA 1
ATOM 790 C C . VAL A 1 101 ? -4.964 -8.786 16.396 1.00 97.44 101 VAL A C 1
ATOM 792 O O . VAL A 1 101 ? -4.623 -7.714 15.902 1.00 97.44 101 VAL A O 1
ATOM 795 N N . THR A 1 102 ? -4.077 -9.658 16.867 1.00 96.06 102 THR A N 1
ATOM 796 C CA . THR A 1 102 ? -2.627 -9.490 16.733 1.00 96.06 102 THR A CA 1
ATOM 797 C C . THR A 1 102 ? -1.997 -10.827 16.370 1.00 96.06 102 THR A C 1
ATOM 799 O O . THR A 1 102 ? -2.492 -11.882 16.771 1.00 96.06 102 THR A O 1
ATOM 802 N N . CYS A 1 103 ? -0.892 -10.809 15.627 1.00 94.44 103 CYS A N 1
ATOM 803 C CA . CYS A 1 103 ? -0.178 -12.029 15.268 1.00 94.44 103 CYS A CA 1
ATOM 804 C C . CYS A 1 103 ? 1.332 -11.800 15.341 1.00 94.44 103 CYS A C 1
ATOM 806 O O . CYS A 1 103 ? 1.865 -10.888 14.718 1.00 94.44 103 CYS A O 1
ATOM 808 N N . ALA A 1 104 ? 2.040 -12.603 16.136 1.00 93.44 104 ALA A N 1
ATOM 809 C CA . ALA A 1 104 ? 3.487 -12.458 16.265 1.00 93.44 104 ALA A CA 1
ATOM 810 C C . ALA A 1 104 ? 4.186 -12.864 14.960 1.00 93.44 104 ALA A C 1
ATOM 812 O O . ALA A 1 104 ? 3.894 -13.913 14.389 1.00 93.44 104 ALA A O 1
ATOM 813 N N . GLY A 1 105 ? 5.144 -12.049 14.515 1.00 92.06 105 GLY A N 1
ATOM 814 C CA . GLY A 1 105 ? 5.896 -12.282 13.279 1.00 92.06 105 GLY A CA 1
ATOM 815 C C . GLY A 1 105 ? 5.251 -11.717 12.008 1.00 92.06 105 GLY A C 1
ATOM 816 O O . GLY A 1 105 ? 5.909 -11.747 10.965 1.00 92.06 105 GLY A O 1
ATOM 817 N N . TRP A 1 106 ? 4.046 -11.153 12.117 1.00 94.44 106 TRP A N 1
ATOM 818 C CA . TRP A 1 106 ? 3.271 -10.535 11.040 1.00 94.44 106 TRP A CA 1
ATOM 819 C C . TRP A 1 106 ? 2.890 -9.097 11.415 1.00 94.44 106 TRP A C 1
ATOM 821 O O . TRP A 1 106 ? 2.812 -8.765 12.599 1.00 94.44 106 TRP A O 1
ATOM 831 N N . GLU A 1 107 ? 2.701 -8.243 10.414 1.00 94.69 107 GLU A N 1
ATOM 832 C CA . GLU A 1 107 ? 2.252 -6.854 10.586 1.00 94.69 107 GLU A CA 1
ATOM 833 C C . GLU A 1 107 ? 0.719 -6.773 10.511 1.00 94.69 107 GLU A C 1
ATOM 835 O O . GLU A 1 107 ? 0.055 -7.707 10.050 1.00 94.69 107 GLU A O 1
ATOM 840 N N . ALA A 1 108 ? 0.138 -5.657 10.958 1.00 95.62 108 ALA A N 1
ATOM 841 C CA . ALA A 1 108 ? -1.301 -5.417 10.850 1.00 95.62 108 ALA A CA 1
ATOM 842 C C . ALA A 1 108 ? -1.782 -5.543 9.393 1.00 95.62 108 ALA A C 1
ATOM 844 O O . ALA A 1 108 ? -2.812 -6.169 9.146 1.00 95.62 108 ALA A O 1
ATOM 845 N N . ASP A 1 109 ? -0.990 -5.059 8.434 1.00 95.94 109 ASP A N 1
ATOM 846 C CA . ASP A 1 109 ? -1.266 -5.176 6.996 1.00 95.94 109 ASP A CA 1
ATOM 847 C C . ASP A 1 109 ? -1.429 -6.635 6.538 1.00 95.94 109 ASP A C 1
ATOM 849 O O . ASP A 1 109 ? -2.293 -6.944 5.719 1.00 95.94 109 ASP A O 1
ATOM 853 N N . ASP A 1 110 ? -0.659 -7.568 7.110 1.00 96.94 110 ASP A N 1
ATOM 854 C CA . ASP A 1 110 ? -0.767 -8.995 6.784 1.00 96.94 110 ASP A CA 1
ATOM 855 C C . ASP A 1 110 ? -2.086 -9.590 7.308 1.00 96.94 110 ASP A C 1
ATOM 857 O O . ASP A 1 110 ? -2.693 -10.455 6.669 1.00 96.94 110 ASP A O 1
ATOM 861 N N . ILE A 1 111 ? -2.565 -9.105 8.459 1.00 97.94 111 ILE A N 1
ATOM 862 C CA . ILE A 1 111 ? -3.867 -9.483 9.023 1.00 97.94 111 ILE A CA 1
ATOM 863 C C . ILE A 1 111 ? -4.992 -8.924 8.142 1.00 97.94 111 ILE A C 1
ATOM 865 O O . ILE A 1 111 ? -5.915 -9.665 7.798 1.00 97.94 111 ILE A O 1
ATOM 869 N N . LEU A 1 112 ? -4.897 -7.654 7.730 1.00 98.25 112 LEU A N 1
ATOM 870 C CA . LEU A 1 112 ? -5.840 -7.019 6.802 1.00 98.25 112 LEU A CA 1
ATOM 871 C C . LEU A 1 112 ? -5.919 -7.797 5.481 1.00 98.25 112 LEU A C 1
ATOM 873 O O . LEU A 1 112 ? -7.016 -8.145 5.035 1.00 98.25 112 LEU A O 1
ATOM 877 N N . GLY A 1 113 ? -4.769 -8.128 4.891 1.00 97.75 113 GLY A N 1
ATOM 878 C CA . GLY A 1 113 ? -4.675 -8.931 3.672 1.00 97.75 113 GLY A CA 1
ATOM 879 C C . GLY A 1 113 ? -5.280 -10.325 3.830 1.00 97.75 113 GLY A C 1
ATOM 880 O O . GLY A 1 113 ? -6.051 -10.766 2.982 1.00 97.75 113 GLY A O 1
ATOM 881 N N . THR A 1 114 ? -5.005 -11.002 4.947 1.00 98.12 114 THR A N 1
ATOM 882 C CA . THR A 1 114 ? -5.529 -12.353 5.210 1.00 98.12 114 THR A CA 1
ATOM 883 C C . THR A 1 114 ? -7.051 -12.355 5.361 1.00 98.12 114 THR A C 1
ATOM 885 O O . THR A 1 114 ? -7.736 -13.180 4.756 1.00 98.12 114 THR A O 1
ATOM 888 N N . VAL A 1 115 ? -7.598 -11.427 6.150 1.00 97.44 115 VAL A N 1
ATOM 889 C CA . VAL A 1 115 ? -9.044 -11.352 6.406 1.00 97.44 115 VAL A CA 1
ATOM 890 C C . VAL A 1 115 ? -9.804 -10.924 5.154 1.00 97.44 115 VAL A C 1
ATOM 892 O O . VAL A 1 115 ? -10.815 -11.540 4.817 1.00 97.44 115 VAL A O 1
ATOM 895 N N . SER A 1 116 ? -9.313 -9.912 4.435 1.00 97.62 116 SER A N 1
ATOM 896 C CA . SER A 1 116 ? -9.955 -9.453 3.197 1.00 97.62 116 SER A CA 1
ATOM 897 C C . SER A 1 116 ? -9.941 -10.518 2.104 1.00 97.62 116 SER A C 1
ATOM 899 O O . SER A 1 116 ? -10.963 -10.719 1.449 1.00 97.62 116 SER A O 1
ATOM 901 N N . ALA A 1 117 ? -8.843 -11.265 1.954 1.00 97.81 117 ALA A N 1
ATOM 902 C CA . ALA A 1 117 ? -8.776 -12.389 1.024 1.00 97.81 117 ALA A CA 1
ATOM 903 C C . ALA A 1 117 ? -9.766 -13.506 1.394 1.00 97.81 117 ALA A C 1
ATOM 905 O O . ALA A 1 117 ? -10.449 -14.031 0.516 1.00 97.81 117 ALA A O 1
ATOM 906 N N . ALA A 1 118 ? -9.883 -13.845 2.683 1.00 97.62 118 ALA A N 1
ATOM 907 C CA . ALA A 1 118 ? -10.818 -14.867 3.150 1.00 97.62 118 ALA A CA 1
ATOM 908 C C . ALA A 1 118 ? -12.285 -14.478 2.893 1.00 97.62 118 ALA A C 1
ATOM 910 O O . ALA A 1 118 ? -13.057 -15.300 2.402 1.00 97.62 118 ALA A O 1
ATOM 911 N N . LEU A 1 119 ? -12.660 -13.224 3.169 1.00 96.56 119 LEU A N 1
ATOM 912 C CA . LEU A 1 119 ? -14.013 -12.723 2.899 1.00 96.56 119 LEU A CA 1
ATOM 913 C C . LEU A 1 119 ? -14.307 -12.640 1.405 1.00 96.56 119 LEU A C 1
ATOM 915 O O . LEU A 1 119 ? -15.353 -13.105 0.960 1.00 96.56 119 LEU A O 1
ATOM 919 N N . SER A 1 120 ? -13.356 -12.135 0.620 1.00 96.56 120 SER A N 1
ATOM 920 C CA . SER A 1 120 ? -13.486 -12.085 -0.833 1.00 96.56 120 SER A CA 1
ATOM 921 C C . SER A 1 120 ? -13.683 -13.478 -1.434 1.00 96.56 120 SER A C 1
ATOM 923 O O . SER A 1 120 ? -14.508 -13.632 -2.328 1.00 96.56 120 SER A O 1
ATOM 925 N N . ALA A 1 121 ? -12.982 -14.501 -0.932 1.00 97.25 121 ALA A N 1
ATOM 926 C CA . ALA A 1 121 ? -13.159 -15.886 -1.373 1.00 97.25 121 ALA A CA 1
ATOM 927 C C . ALA A 1 121 ? -14.527 -16.476 -0.980 1.00 97.25 121 ALA A C 1
ATOM 929 O O . ALA A 1 121 ? -15.025 -17.376 -1.653 1.00 97.25 121 ALA A O 1
ATOM 930 N N . ALA A 1 122 ? -15.141 -15.963 0.089 1.00 96.88 122 ALA A N 1
ATOM 931 C CA . ALA A 1 122 ? -16.496 -16.310 0.512 1.00 96.88 122 ALA A CA 1
ATOM 932 C C . ALA A 1 122 ? -17.594 -15.485 -0.196 1.00 96.88 122 ALA A C 1
ATOM 934 O O . ALA A 1 122 ? -18.775 -15.708 0.064 1.00 96.88 122 ALA A O 1
ATOM 935 N N . GLY A 1 123 ? -17.233 -14.546 -1.081 1.00 96.50 123 GLY A N 1
ATOM 936 C CA . GLY A 1 123 ? -18.183 -13.630 -1.723 1.00 96.50 123 GLY A CA 1
ATOM 937 C C . GLY A 1 123 ? -18.749 -12.566 -0.775 1.00 96.50 123 GLY A C 1
ATOM 938 O O . GLY A 1 123 ? -19.823 -12.014 -1.020 1.00 96.50 123 GLY A O 1
ATOM 939 N N . GLU A 1 124 ? -18.062 -12.303 0.337 1.00 96.75 124 GLU A N 1
ATOM 940 C CA . GLU A 1 124 ? -18.468 -11.342 1.355 1.00 96.75 124 GLU A CA 1
ATOM 941 C C . GLU A 1 124 ? -17.689 -10.034 1.251 1.00 96.75 124 GLU A C 1
ATOM 943 O O . GLU A 1 124 ? -16.495 -10.012 0.958 1.00 96.75 124 GLU A O 1
ATOM 948 N N . ASN A 1 125 ? -18.364 -8.925 1.556 1.00 97.25 125 ASN A N 1
ATOM 949 C CA . ASN A 1 125 ? -17.785 -7.601 1.390 1.00 97.25 125 ASN A CA 1
ATOM 950 C C . ASN A 1 125 ? -16.914 -7.208 2.589 1.00 97.25 125 ASN A C 1
ATOM 952 O O . ASN A 1 125 ? -17.326 -7.316 3.748 1.00 97.25 125 ASN A O 1
ATOM 956 N N . CYS A 1 126 ? -15.738 -6.661 2.294 1.00 98.06 126 CYS A N 1
ATOM 957 C CA . CYS A 1 126 ? -14.776 -6.181 3.271 1.00 98.06 126 CYS A CA 1
ATOM 958 C C . CYS A 1 126 ? -14.413 -4.710 3.025 1.00 98.06 126 CYS A C 1
ATOM 960 O O . CYS A 1 126 ? -14.259 -4.258 1.887 1.00 98.06 126 CYS A O 1
ATOM 962 N N . ILE A 1 127 ? -14.257 -3.955 4.112 1.00 98.50 127 ILE A N 1
ATOM 963 C CA . ILE A 1 127 ? -13.739 -2.587 4.090 1.00 98.50 127 ILE A CA 1
ATOM 964 C C . ILE A 1 127 ? -12.470 -2.530 4.927 1.00 98.50 127 ILE A C 1
ATOM 966 O O . ILE A 1 127 ? -12.502 -2.797 6.126 1.00 98.50 127 ILE A O 1
ATOM 970 N N . LEU A 1 128 ? -11.367 -2.117 4.317 1.00 98.62 128 LEU A N 1
ATOM 971 C CA . LEU A 1 128 ? -10.124 -1.840 5.026 1.00 98.62 128 LEU A CA 1
ATOM 972 C C . LEU A 1 128 ? -10.117 -0.378 5.474 1.00 98.62 128 LEU A C 1
ATOM 974 O O . LEU A 1 128 ? -10.135 0.520 4.634 1.00 98.62 128 LEU A O 1
ATOM 978 N N . LEU A 1 129 ? -10.083 -0.114 6.779 1.00 98.62 129 LEU A N 1
ATOM 979 C CA . LEU A 1 129 ? -9.892 1.236 7.315 1.00 98.62 129 LEU A CA 1
ATOM 980 C C . LEU A 1 129 ? -8.428 1.412 7.710 1.00 98.62 129 LEU A C 1
ATOM 982 O O . LEU A 1 129 ? -7.986 0.906 8.738 1.00 98.62 129 LEU A O 1
ATOM 986 N N . THR A 1 130 ? -7.678 2.152 6.902 1.00 98.44 130 THR A N 1
ATOM 987 C CA . THR A 1 130 ? -6.253 2.393 7.141 1.00 98.44 130 THR A CA 1
ATOM 988 C C . THR A 1 130 ? -5.834 3.743 6.587 1.00 98.44 130 THR A C 1
ATOM 990 O O . THR A 1 130 ? -6.506 4.359 5.763 1.00 98.44 130 THR A O 1
ATOM 993 N N . GLY A 1 131 ? -4.710 4.237 7.078 1.00 96.31 131 GLY A N 1
ATOM 994 C CA . GLY A 1 131 ? -3.979 5.329 6.472 1.00 96.31 131 GLY A CA 1
ATOM 995 C C . GLY A 1 131 ? -2.932 4.956 5.456 1.00 96.31 131 GLY A C 1
ATOM 996 O O . GLY A 1 131 ? -2.350 5.873 4.876 1.00 96.31 131 GLY A O 1
ATOM 997 N N . ASP A 1 132 ? -2.629 3.671 5.353 1.00 94.94 132 ASP A N 1
ATOM 998 C CA . ASP A 1 132 ? -1.561 3.182 4.512 1.00 94.94 132 ASP A CA 1
ATOM 999 C C . ASP A 1 132 ? -2.085 2.956 3.095 1.00 94.94 132 ASP A C 1
ATOM 1001 O O . ASP A 1 132 ? -3.107 2.300 2.879 1.00 94.94 132 ASP A O 1
ATOM 1005 N N . ARG A 1 133 ? -1.385 3.538 2.123 1.00 95.06 133 ARG A N 1
ATOM 1006 C CA . ARG A 1 133 ? -1.732 3.391 0.709 1.00 95.06 133 ARG A CA 1
ATOM 1007 C C . ARG A 1 133 ? -1.358 2.018 0.180 1.00 95.06 133 ARG A C 1
ATOM 1009 O O . ARG A 1 133 ? -1.906 1.625 -0.842 1.00 95.06 133 ARG A O 1
ATOM 1016 N N . ASP A 1 134 ? -0.490 1.282 0.860 1.00 94.94 134 ASP A N 1
ATOM 1017 C CA . ASP A 1 134 ? -0.063 -0.034 0.403 1.00 94.94 134 ASP A CA 1
ATOM 1018 C C . ASP A 1 134 ? -1.227 -1.023 0.407 1.00 94.94 134 ASP A C 1
ATOM 1020 O O . ASP A 1 134 ? -1.328 -1.857 -0.487 1.00 94.94 134 ASP A O 1
ATOM 1024 N N . ASN A 1 135 ? -2.190 -0.855 1.316 1.00 97.31 135 ASN A N 1
ATOM 1025 C CA . ASN A 1 135 ? -3.415 -1.653 1.355 1.00 97.31 135 ASN A CA 1
ATOM 1026 C C . ASN A 1 135 ? -4.335 -1.436 0.139 1.00 97.31 135 ASN A C 1
ATOM 1028 O O . ASN A 1 135 ? -5.230 -2.249 -0.086 1.00 97.31 135 ASN A O 1
ATOM 1032 N N . LEU A 1 136 ? -4.119 -0.398 -0.685 1.00 98.12 136 LEU A N 1
ATOM 1033 C CA . LEU A 1 136 ? -4.850 -0.240 -1.949 1.00 98.12 136 LEU A CA 1
ATOM 1034 C C . LEU A 1 136 ? -4.609 -1.423 -2.900 1.00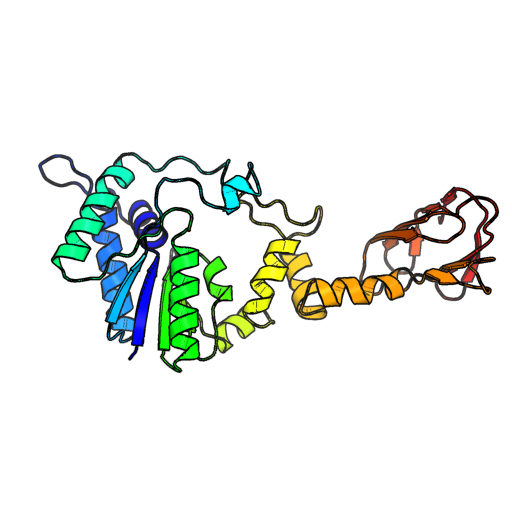 98.12 136 LEU A C 1
ATOM 1036 O O . LEU A 1 136 ? -5.487 -1.730 -3.696 1.00 98.12 136 LEU A O 1
ATOM 1040 N N . GLN A 1 137 ? -3.489 -2.146 -2.764 1.00 97.56 137 GLN A N 1
ATOM 1041 C CA . GLN A 1 137 ? -3.214 -3.362 -3.543 1.00 97.56 137 GLN A CA 1
ATOM 1042 C C . GLN A 1 137 ? -4.245 -4.485 -3.318 1.00 97.56 137 GLN A C 1
ATOM 1044 O O . GLN A 1 137 ? -4.363 -5.390 -4.142 1.00 97.56 137 GLN A O 1
ATOM 1049 N N . LEU A 1 138 ? -4.969 -4.450 -2.190 1.00 98.06 138 LEU A N 1
ATOM 1050 C CA . LEU A 1 138 ? -5.927 -5.482 -1.782 1.00 98.06 138 LEU A CA 1
ATOM 1051 C C . LEU A 1 138 ? -7.322 -5.277 -2.388 1.00 98.06 138 LEU A C 1
ATOM 1053 O O . LEU A 1 138 ? -8.175 -6.152 -2.248 1.00 98.06 138 LEU A O 1
ATOM 1057 N N . ILE A 1 139 ? -7.564 -4.138 -3.048 1.00 98.44 139 ILE A N 1
ATOM 1058 C CA . ILE A 1 139 ? -8.858 -3.806 -3.649 1.00 98.44 139 ILE A CA 1
ATOM 1059 C C . ILE A 1 139 ? -9.226 -4.833 -4.722 1.00 98.44 139 ILE A C 1
ATOM 1061 O O . ILE A 1 139 ? -8.427 -5.171 -5.597 1.00 98.44 139 ILE A O 1
ATOM 1065 N N . ASN A 1 140 ? -10.469 -5.302 -4.664 1.00 97.50 140 ASN A N 1
ATOM 1066 C CA . ASN A 1 140 ? -11.072 -6.186 -5.654 1.00 97.50 140 ASN A CA 1
ATOM 1067 C C . ASN A 1 140 ? -12.605 -6.018 -5.632 1.00 97.50 140 ASN A C 1
ATOM 1069 O O . ASN A 1 140 ? -13.116 -5.100 -4.997 1.00 97.50 140 ASN A O 1
ATOM 1073 N N . GLU A 1 141 ? -13.340 -6.908 -6.302 1.00 96.81 141 GLU A N 1
ATOM 1074 C CA . GLU A 1 141 ? -14.810 -6.874 -6.372 1.00 96.81 141 GLU A CA 1
ATOM 1075 C C . GLU A 1 141 ? -15.506 -6.801 -4.997 1.00 96.81 141 GLU A C 1
ATOM 1077 O O . GLU A 1 141 ? -16.522 -6.126 -4.851 1.00 96.81 141 GLU A O 1
ATOM 1082 N N . HIS A 1 142 ? -14.939 -7.449 -3.977 1.00 97.81 142 HIS A N 1
ATOM 1083 C CA . HIS A 1 142 ? -15.494 -7.530 -2.626 1.00 97.81 142 HIS A CA 1
ATOM 1084 C C . HIS A 1 142 ? -14.755 -6.668 -1.597 1.00 97.81 142 HIS A C 1
ATOM 1086 O O . HIS A 1 142 ? -15.239 -6.493 -0.477 1.00 97.81 142 HIS A O 1
ATOM 1092 N N . VAL A 1 143 ? -13.581 -6.135 -1.937 1.00 98.31 143 VAL A N 1
ATOM 1093 C CA . VAL A 1 143 ? -12.702 -5.426 -1.001 1.00 98.31 143 VAL A CA 1
ATOM 1094 C C . VAL A 1 143 ? -12.555 -3.972 -1.421 1.00 98.31 143 VAL A C 1
ATOM 1096 O O . VAL A 1 143 ? -12.068 -3.666 -2.506 1.00 98.31 143 VAL A O 1
ATOM 1099 N N . SER A 1 144 ? -12.911 -3.067 -0.512 1.00 98.25 144 SER A N 1
ATOM 1100 C CA . SER A 1 144 ? -12.712 -1.621 -0.665 1.00 98.25 144 SER A CA 1
ATOM 1101 C C . SER A 1 144 ? -11.819 -1.073 0.444 1.00 98.25 144 SER A C 1
ATOM 1103 O O . SER A 1 144 ? -11.735 -1.646 1.531 1.00 98.25 144 SER A O 1
ATOM 1105 N N . VAL A 1 145 ? -11.159 0.058 0.196 1.00 98.62 145 VAL A N 1
ATOM 1106 C CA . VAL A 1 145 ? -10.283 0.715 1.175 1.00 98.62 145 VAL A CA 1
ATOM 1107 C C . VAL A 1 145 ? -10.840 2.086 1.530 1.00 98.62 145 VAL A C 1
ATOM 1109 O O . VAL A 1 145 ? -10.913 2.991 0.699 1.00 98.62 145 VAL A O 1
ATOM 1112 N N . ARG A 1 146 ? -11.194 2.276 2.801 1.00 98.12 146 ARG A N 1
ATOM 1113 C CA . ARG A 1 146 ? -11.470 3.583 3.397 1.00 98.12 146 ARG A CA 1
ATOM 1114 C C . ARG A 1 146 ? -10.139 4.197 3.836 1.00 98.12 146 ARG A C 1
ATOM 1116 O O . ARG A 1 146 ? -9.711 4.041 4.977 1.00 98.12 146 ARG A O 1
ATOM 1123 N N . LEU A 1 147 ? -9.486 4.902 2.915 1.00 97.88 147 LEU A N 1
ATOM 1124 C CA . LEU A 1 147 ? -8.200 5.547 3.151 1.00 97.88 147 LEU A CA 1
ATOM 1125 C C . LEU A 1 147 ? -8.377 6.808 4.005 1.00 97.88 147 LEU A C 1
ATOM 1127 O O . LEU A 1 147 ? -8.918 7.825 3.557 1.00 97.88 147 LEU A O 1
ATOM 1131 N N . ALA A 1 148 ? -7.872 6.766 5.231 1.00 95.31 148 ALA A N 1
ATOM 1132 C CA . ALA A 1 148 ? -7.791 7.927 6.096 1.00 95.31 148 ALA A CA 1
ATOM 1133 C C . ALA A 1 148 ? -6.709 8.891 5.585 1.00 95.31 148 ALA A C 1
ATOM 1135 O O . ALA A 1 148 ? -5.553 8.517 5.390 1.00 95.31 148 ALA A O 1
ATOM 1136 N N . THR A 1 149 ? -7.074 10.154 5.360 1.00 92.12 149 THR A N 1
ATOM 1137 C CA . THR A 1 149 ? -6.152 11.196 4.880 1.00 92.12 149 THR A CA 1
ATOM 1138 C C . THR A 1 149 ? -6.064 12.341 5.892 1.00 92.12 149 THR A C 1
ATOM 1140 O O . THR A 1 149 ? -6.748 12.329 6.910 1.00 92.12 149 THR A O 1
ATOM 1143 N N . ASN A 1 150 ? -5.204 13.333 5.638 1.00 84.12 150 ASN A N 1
ATOM 1144 C CA . ASN A 1 150 ? -5.160 14.562 6.447 1.00 84.12 150 ASN A CA 1
ATOM 1145 C C . ASN A 1 150 ? -6.339 15.510 6.149 1.00 84.12 150 ASN A C 1
ATOM 1147 O O . ASN A 1 150 ? -6.494 16.527 6.820 1.00 84.12 150 ASN A O 1
ATOM 1151 N N . LYS A 1 151 ? -7.110 15.219 5.097 1.00 85.44 151 LYS A N 1
ATOM 1152 C CA . LYS A 1 151 ? -8.333 15.924 4.704 1.00 85.44 151 LYS A CA 1
ATOM 1153 C C . LYS A 1 151 ? -9.516 14.976 4.923 1.00 85.44 151 LYS A C 1
ATOM 1155 O O . LYS A 1 151 ? -9.490 14.140 5.821 1.00 85.44 151 LYS A O 1
ATOM 1160 N N . GLU A 1 152 ? -10.526 15.072 4.067 1.00 89.06 152 GLU A N 1
ATOM 1161 C CA . GLU A 1 152 ? -11.592 14.088 4.018 1.00 89.06 152 GLU A CA 1
ATOM 1162 C C . GLU A 1 152 ? -11.035 12.694 3.694 1.00 89.06 152 GLU A C 1
ATOM 1164 O O . GLU A 1 152 ? -10.182 12.551 2.803 1.00 89.06 152 GLU A O 1
ATOM 1169 N N . PRO A 1 153 ? -11.482 11.650 4.410 1.00 93.44 153 PRO A N 1
ATOM 1170 C CA . PRO A 1 153 ? -11.098 10.296 4.071 1.00 93.44 153 PRO A CA 1
ATOM 1171 C C . PRO A 1 153 ? -11.688 9.928 2.703 1.00 93.44 153 PRO A C 1
ATOM 1173 O O . PRO A 1 153 ? -12.763 10.399 2.316 1.00 93.44 153 PRO A O 1
ATOM 1176 N N . ILE A 1 154 ? -11.016 9.043 1.974 1.00 96.62 154 ILE A N 1
ATOM 1177 C CA . ILE A 1 154 ? -11.391 8.642 0.614 1.00 96.62 154 ILE A CA 1
ATOM 1178 C C . ILE A 1 154 ? -11.821 7.176 0.629 1.00 96.62 154 ILE A C 1
ATOM 1180 O O . ILE A 1 154 ? -11.182 6.365 1.287 1.00 96.62 154 ILE A O 1
ATOM 1184 N N . LEU A 1 155 ? -12.913 6.828 -0.051 1.00 97.44 155 LEU A N 1
ATOM 1185 C CA . LEU A 1 155 ? -13.258 5.429 -0.315 1.00 97.44 155 LEU A CA 1
ATOM 1186 C C . LEU A 1 155 ? -12.722 5.048 -1.697 1.00 97.44 155 LEU A C 1
ATOM 1188 O O . LEU A 1 155 ? -13.118 5.667 -2.684 1.00 97.44 155 LEU A O 1
ATOM 1192 N N . TYR A 1 156 ? -11.822 4.071 -1.738 1.00 98.25 156 TYR A N 1
ATOM 1193 C CA . TYR A 1 156 ? -11.305 3.463 -2.957 1.00 98.25 156 TYR A CA 1
ATOM 1194 C C . TYR A 1 156 ? -11.968 2.105 -3.186 1.00 98.25 156 TYR A C 1
ATOM 1196 O O . TYR A 1 156 ? -11.853 1.196 -2.362 1.00 98.25 156 TYR A O 1
ATOM 1204 N N . ASP A 1 157 ? -12.634 1.990 -4.325 1.00 97.81 157 ASP A N 1
ATOM 1205 C CA . ASP A 1 157 ? -12.987 0.741 -4.991 1.00 97.81 157 ASP A CA 1
ATOM 1206 C C . ASP A 1 157 ? -12.125 0.589 -6.260 1.00 97.81 157 ASP A C 1
ATOM 1208 O O . ASP A 1 157 ? -11.257 1.425 -6.537 1.00 97.81 157 ASP A O 1
ATOM 1212 N N . THR A 1 158 ? -12.343 -0.480 -7.030 1.00 97.88 158 THR A N 1
ATOM 1213 C CA . THR A 1 158 ? -11.600 -0.728 -8.275 1.00 97.88 158 THR A CA 1
ATOM 1214 C C . THR A 1 158 ? -11.735 0.432 -9.257 1.00 97.88 158 THR A C 1
ATOM 1216 O O . THR A 1 158 ? -10.730 0.895 -9.786 1.00 97.88 158 THR A O 1
ATOM 1219 N N . ALA A 1 159 ? -12.951 0.950 -9.452 1.00 98.12 159 ALA A N 1
ATOM 1220 C CA . ALA A 1 159 ? -13.215 2.011 -10.420 1.00 98.12 159 ALA A CA 1
ATOM 1221 C C . ALA A 1 159 ? -12.464 3.301 -10.071 1.00 98.12 159 ALA A C 1
ATOM 1223 O O . ALA A 1 159 ? -11.841 3.922 -10.933 1.00 98.12 159 ALA A O 1
ATOM 1224 N N . ARG A 1 160 ? -12.484 3.699 -8.796 1.00 97.94 160 ARG A N 1
ATOM 1225 C CA . ARG A 1 160 ? -11.737 4.870 -8.346 1.00 97.94 160 ARG A CA 1
ATOM 1226 C C . ARG A 1 160 ? -10.231 4.652 -8.423 1.00 97.94 160 ARG A C 1
ATOM 1228 O O . ARG A 1 160 ? -9.524 5.566 -8.836 1.00 97.94 160 ARG A O 1
ATOM 1235 N N . PHE A 1 161 ? -9.742 3.478 -8.021 1.00 98.19 161 PHE A N 1
ATOM 1236 C CA . PHE A 1 161 ? -8.317 3.166 -8.118 1.00 98.19 161 PHE A CA 1
ATOM 1237 C C . PHE A 1 161 ? -7.840 3.284 -9.568 1.00 98.19 161 PHE A C 1
ATOM 1239 O O . PHE A 1 161 ? -6.880 3.995 -9.842 1.00 98.19 161 PHE A O 1
ATOM 1246 N N . GLU A 1 162 ? -8.542 2.657 -10.509 1.00 97.38 162 GLU A N 1
ATOM 1247 C CA . GLU A 1 162 ? -8.179 2.698 -11.926 1.00 97.38 162 GLU A CA 1
ATOM 1248 C C . GLU A 1 162 ? -8.262 4.113 -12.510 1.00 97.38 162 GLU A C 1
ATOM 1250 O O . GLU A 1 162 ? -7.413 4.481 -13.319 1.00 97.38 162 GLU A O 1
ATOM 1255 N N . ALA A 1 163 ? -9.212 4.941 -12.066 1.00 97.88 163 ALA A N 1
ATOM 1256 C CA . ALA A 1 163 ? -9.284 6.343 -12.477 1.00 97.88 163 ALA A CA 1
ATOM 1257 C C . ALA A 1 163 ? -8.072 7.171 -12.006 1.00 97.88 163 ALA A C 1
ATOM 1259 O O . ALA A 1 163 ? -7.592 8.027 -12.750 1.00 97.88 163 ALA A O 1
ATOM 1260 N N . ASP A 1 164 ? -7.577 6.918 -10.791 1.00 96.19 164 ASP A N 1
ATOM 1261 C CA . ASP A 1 164 ? -6.467 7.671 -10.197 1.00 96.19 164 ASP A CA 1
ATOM 1262 C C . ASP A 1 164 ? -5.083 7.135 -10.637 1.00 96.19 164 ASP A C 1
ATOM 1264 O O . ASP A 1 164 ? -4.142 7.917 -10.785 1.00 96.19 164 ASP A O 1
ATOM 1268 N N . TYR A 1 165 ? -4.949 5.821 -10.863 1.00 96.06 165 TYR A N 1
ATOM 1269 C CA . TYR A 1 165 ? -3.670 5.146 -11.148 1.00 96.06 165 TYR A CA 1
ATOM 1270 C C . TYR A 1 165 ? -3.503 4.695 -12.608 1.00 96.06 165 TYR A C 1
ATOM 1272 O O . TYR A 1 165 ? -2.376 4.567 -13.083 1.00 96.06 165 TYR A O 1
ATOM 1280 N N . GLY A 1 166 ? -4.590 4.477 -13.351 1.00 95.81 166 GLY A N 1
ATOM 1281 C CA . GLY A 1 166 ? -4.553 4.043 -14.754 1.00 95.81 166 GLY A CA 1
ATOM 1282 C C . GLY A 1 166 ? -4.222 2.561 -14.975 1.00 95.81 166 GLY A C 1
ATOM 1283 O O . GLY A 1 166 ? -3.956 2.167 -16.106 1.00 95.81 166 GLY A O 1
ATOM 1284 N N . PHE A 1 167 ? -4.217 1.743 -13.921 1.00 95.62 167 PHE A N 1
ATOM 1285 C CA . PHE A 1 167 ? -3.978 0.296 -13.963 1.00 95.62 167 PHE A CA 1
ATOM 1286 C C . PHE A 1 167 ? -4.710 -0.396 -12.792 1.00 95.62 167 PHE A C 1
ATOM 1288 O O . PHE A 1 167 ? -5.136 0.297 -11.864 1.00 95.62 167 PHE A O 1
ATOM 1295 N N . PRO A 1 168 ? -4.875 -1.735 -12.787 1.00 96.75 168 PRO A N 1
ATOM 1296 C CA . PRO A 1 168 ? -5.615 -2.429 -11.728 1.00 96.75 168 PRO A CA 1
ATOM 1297 C C . PRO A 1 168 ? -4.860 -2.466 -10.382 1.00 96.75 168 PRO A C 1
ATOM 1299 O O . PRO A 1 168 ? -3.631 -2.542 -10.382 1.00 96.75 168 PRO A O 1
ATOM 1302 N N . PRO A 1 169 ? -5.555 -2.540 -9.226 1.00 97.12 169 PRO A N 1
ATOM 1303 C CA . PRO A 1 169 ? -4.962 -2.495 -7.879 1.00 97.12 169 PRO A CA 1
ATOM 1304 C C . PRO A 1 169 ? -3.695 -3.330 -7.649 1.00 97.12 169 PRO A C 1
ATOM 1306 O O . PRO A 1 169 ? -2.750 -2.867 -7.009 1.00 97.12 169 PRO A O 1
ATOM 1309 N N . LYS A 1 170 ? -3.631 -4.540 -8.218 1.00 93.94 170 LYS A N 1
ATOM 1310 C CA . LYS A 1 170 ? -2.467 -5.434 -8.094 1.00 93.94 170 LYS A CA 1
ATOM 1311 C C . LYS A 1 170 ? -1.163 -4.833 -8.630 1.00 93.94 170 LYS A C 1
ATOM 1313 O O . LYS A 1 170 ? -0.114 -5.108 -8.056 1.00 93.94 170 LYS A O 1
ATOM 1318 N N . GLY A 1 171 ? -1.227 -3.970 -9.646 1.00 94.44 171 GLY A N 1
ATOM 1319 C CA . GLY A 1 171 ? -0.054 -3.292 -10.213 1.00 94.44 171 GLY A CA 1
ATOM 1320 C C . GLY A 1 171 ? 0.630 -2.325 -9.240 1.00 94.44 171 GLY A C 1
ATOM 1321 O O . GLY A 1 171 ? 1.739 -1.864 -9.496 1.00 94.44 171 GLY A O 1
ATOM 1322 N N . LEU A 1 172 ? 0.015 -2.028 -8.086 1.00 96.06 172 LEU A N 1
ATOM 1323 C CA . LEU A 1 172 ? 0.650 -1.225 -7.043 1.00 96.06 172 LEU A CA 1
ATOM 1324 C C . LEU A 1 172 ? 1.909 -1.900 -6.474 1.00 96.06 172 LEU A C 1
ATOM 1326 O O . LEU A 1 172 ? 2.850 -1.205 -6.089 1.00 96.06 172 LEU A O 1
ATOM 1330 N N . ILE A 1 173 ? 1.940 -3.236 -6.448 1.00 94.12 173 ILE A N 1
ATOM 1331 C CA . ILE A 1 173 ? 3.096 -4.019 -5.992 1.00 94.12 173 ILE A CA 1
ATOM 1332 C C . ILE A 1 173 ? 4.281 -3.768 -6.928 1.00 94.12 173 ILE A C 1
ATOM 1334 O O . ILE A 1 173 ? 5.362 -3.386 -6.475 1.00 94.12 173 ILE A O 1
ATOM 1338 N N . ASP A 1 174 ? 4.050 -3.905 -8.233 1.00 94.19 174 ASP A N 1
ATOM 1339 C CA . ASP A 1 174 ? 5.034 -3.628 -9.276 1.00 94.19 174 ASP A CA 1
ATOM 1340 C C . ASP A 1 174 ? 5.490 -2.164 -9.256 1.00 94.19 174 ASP A C 1
ATOM 1342 O O . ASP A 1 174 ? 6.688 -1.874 -9.311 1.00 94.19 174 ASP A O 1
ATOM 1346 N N . LEU A 1 175 ? 4.549 -1.228 -9.079 1.00 94.81 175 LEU A N 1
ATOM 1347 C CA . LEU A 1 175 ? 4.863 0.194 -8.953 1.00 94.81 175 LEU A CA 1
ATOM 1348 C C . LEU A 1 175 ? 5.861 0.430 -7.811 1.00 94.81 175 LEU A C 1
ATOM 1350 O O . LEU A 1 175 ? 6.891 1.073 -8.021 1.00 94.81 175 LEU A O 1
ATOM 1354 N N . LYS A 1 176 ? 5.578 -0.106 -6.617 1.00 93.44 176 LYS A N 1
ATOM 1355 C CA . LYS A 1 176 ? 6.425 0.029 -5.420 1.00 93.44 176 LYS A CA 1
ATOM 1356 C C . LYS A 1 176 ? 7.765 -0.678 -5.567 1.00 93.44 176 LYS A C 1
ATOM 1358 O O . LYS A 1 176 ? 8.778 -0.150 -5.112 1.00 93.44 176 LYS A O 1
ATOM 1363 N N . ALA A 1 177 ? 7.806 -1.833 -6.223 1.00 91.75 177 ALA A N 1
ATOM 1364 C CA . ALA A 1 177 ? 9.058 -2.525 -6.507 1.00 91.75 177 ALA A CA 1
ATOM 1365 C C . ALA A 1 177 ? 9.978 -1.685 -7.415 1.00 91.75 177 ALA A C 1
ATOM 1367 O O . ALA A 1 177 ? 11.190 -1.639 -7.186 1.00 91.75 177 ALA A O 1
ATOM 1368 N N . LEU A 1 178 ? 9.410 -0.954 -8.381 1.00 90.81 178 LEU A N 1
ATOM 1369 C CA . LEU A 1 178 ? 10.153 -0.046 -9.255 1.00 90.81 178 LEU A CA 1
ATOM 1370 C C . LEU A 1 178 ? 10.578 1.251 -8.556 1.00 90.81 178 LEU A C 1
ATOM 1372 O O . LEU A 1 178 ? 11.760 1.589 -8.573 1.00 90.81 178 LEU A O 1
ATOM 1376 N N . MET A 1 179 ? 9.642 1.988 -7.951 1.00 91.62 179 MET A N 1
ATOM 1377 C CA . MET A 1 179 ? 9.926 3.316 -7.380 1.00 91.62 179 MET A CA 1
ATOM 1378 C C . MET A 1 179 ? 10.533 3.278 -5.970 1.00 91.62 179 MET A C 1
ATOM 1380 O O . MET A 1 179 ? 11.075 4.279 -5.503 1.00 91.62 179 MET A O 1
ATOM 1384 N N . GLY A 1 180 ? 10.418 2.141 -5.285 1.00 92.31 180 GLY A N 1
ATOM 1385 C CA . GLY A 1 180 ? 10.761 1.988 -3.878 1.00 92.31 180 GLY A CA 1
ATOM 1386 C C . GLY A 1 180 ? 9.704 2.540 -2.920 1.00 92.31 180 GLY A C 1
ATOM 1387 O O . GLY A 1 180 ? 8.613 2.960 -3.298 1.00 92.31 180 GLY A O 1
ATOM 1388 N N . ASP A 1 181 ? 10.057 2.550 -1.640 1.00 91.56 181 ASP A N 1
ATOM 1389 C CA . ASP A 1 181 ? 9.271 3.139 -0.566 1.00 91.56 181 ASP A CA 1
ATOM 1390 C C . ASP A 1 181 ? 10.194 3.737 0.498 1.00 91.56 181 ASP A C 1
ATOM 1392 O O . ASP A 1 181 ? 10.788 3.039 1.322 1.00 91.56 181 ASP A O 1
ATOM 1396 N N . THR A 1 182 ? 10.301 5.063 0.511 1.00 87.12 182 THR A N 1
ATOM 1397 C CA . THR A 1 182 ? 11.132 5.779 1.484 1.00 87.12 182 THR A CA 1
ATOM 1398 C C . THR A 1 182 ? 10.665 5.567 2.928 1.00 87.12 182 THR A C 1
ATOM 1400 O O . THR A 1 182 ? 11.498 5.530 3.834 1.00 87.12 182 THR A O 1
ATOM 1403 N N . SER A 1 183 ? 9.356 5.426 3.164 1.00 85.12 183 SER A N 1
ATOM 1404 C CA . SER A 1 183 ? 8.784 5.267 4.508 1.00 85.12 183 SER A CA 1
ATOM 1405 C C . SER A 1 183 ? 9.120 3.909 5.136 1.00 85.12 183 SER A C 1
ATOM 1407 O O . SER A 1 183 ? 9.318 3.817 6.355 1.00 85.12 183 SER A O 1
ATOM 1409 N N . ASP A 1 184 ? 9.298 2.898 4.286 1.00 87.19 184 ASP A N 1
ATOM 1410 C CA . ASP A 1 184 ? 9.714 1.541 4.651 1.00 87.19 184 ASP A CA 1
ATOM 1411 C C . ASP A 1 184 ? 11.190 1.247 4.380 1.00 87.19 184 ASP A C 1
ATOM 1413 O O . ASP A 1 184 ? 11.688 0.158 4.678 1.00 87.19 184 ASP A O 1
ATOM 1417 N N . ASN A 1 185 ? 11.925 2.256 3.908 1.00 90.31 185 ASN A N 1
ATOM 1418 C CA . ASN A 1 185 ? 13.334 2.167 3.537 1.00 90.31 185 ASN A CA 1
ATOM 1419 C C . ASN A 1 185 ? 13.604 1.099 2.455 1.00 90.31 185 ASN A C 1
ATOM 1421 O O . ASN A 1 185 ? 14.617 0.394 2.480 1.00 90.31 185 ASN A O 1
ATOM 1425 N N . ILE A 1 186 ? 12.683 0.994 1.498 1.00 88.38 186 ILE A N 1
ATOM 1426 C CA . ILE A 1 186 ? 12.786 0.184 0.285 1.00 88.38 186 ILE A CA 1
ATOM 1427 C C . ILE A 1 186 ? 13.348 1.085 -0.819 1.00 88.38 186 ILE A C 1
ATOM 1429 O O . ILE A 1 186 ? 12.772 2.116 -1.147 1.00 88.38 186 ILE A O 1
ATOM 1433 N N . LYS A 1 187 ? 14.500 0.725 -1.392 1.00 86.38 187 LYS A N 1
ATOM 1434 C CA . LYS A 1 187 ? 15.220 1.611 -2.327 1.00 86.38 187 LYS A CA 1
ATOM 1435 C C . LYS A 1 187 ? 14.602 1.699 -3.725 1.00 86.38 187 LYS A C 1
ATOM 1437 O O . LYS A 1 187 ? 14.842 2.692 -4.402 1.00 86.38 187 LYS A O 1
ATOM 1442 N N . GLY A 1 188 ? 13.864 0.673 -4.152 1.00 88.88 188 GLY A N 1
ATOM 1443 C CA . GLY A 1 188 ? 13.424 0.541 -5.541 1.00 88.88 188 GLY A CA 1
ATOM 1444 C C . GLY A 1 188 ? 14.591 0.386 -6.517 1.00 88.88 188 GLY A C 1
ATOM 1445 O O . GLY A 1 188 ? 15.718 0.051 -6.129 1.00 88.88 188 GLY A O 1
ATOM 1446 N N . VAL A 1 189 ? 14.322 0.654 -7.791 1.00 84.25 189 VAL A N 1
ATOM 1447 C CA . VAL A 1 189 ? 15.311 0.639 -8.869 1.00 84.25 189 VAL A CA 1
ATOM 1448 C C . VAL A 1 189 ? 15.957 2.019 -8.993 1.00 84.25 189 VAL A C 1
ATOM 1450 O O . VAL A 1 189 ? 15.290 3.044 -9.136 1.00 84.25 189 VAL A O 1
ATOM 1453 N N . ALA A 1 190 ? 17.290 2.056 -8.969 1.00 80.19 190 ALA A N 1
ATOM 1454 C CA . ALA A 1 190 ? 18.038 3.304 -9.071 1.00 80.19 190 ALA A CA 1
ATOM 1455 C C . ALA A 1 190 ? 17.684 4.070 -10.361 1.00 80.19 190 ALA A C 1
ATOM 1457 O O . ALA A 1 190 ? 17.774 3.535 -11.463 1.00 80.19 190 ALA A O 1
ATOM 1458 N N . GLY A 1 191 ? 17.306 5.343 -10.218 1.00 79.06 191 GLY A N 1
ATOM 1459 C CA . GLY A 1 191 ? 16.927 6.206 -11.342 1.00 79.06 191 GLY A CA 1
ATOM 1460 C C . GLY A 1 191 ? 15.463 6.092 -11.783 1.00 79.06 191 GLY A C 1
ATOM 1461 O O . GLY A 1 191 ? 15.043 6.863 -12.647 1.00 79.06 191 GLY A O 1
ATOM 1462 N N . ILE A 1 192 ? 14.672 5.203 -11.175 1.00 81.81 192 ILE A N 1
ATOM 1463 C CA . ILE A 1 192 ? 13.236 5.078 -11.433 1.00 81.81 192 ILE A CA 1
ATOM 1464 C C . ILE A 1 192 ? 12.469 5.688 -10.256 1.00 81.81 192 ILE A C 1
ATOM 1466 O O . ILE A 1 192 ? 12.379 5.111 -9.181 1.00 81.81 192 ILE A O 1
ATOM 1470 N N . GLY A 1 193 ? 11.935 6.894 -10.456 1.00 83.94 193 GLY A N 1
ATOM 1471 C CA . GLY A 1 193 ? 11.016 7.532 -9.507 1.00 83.94 193 GLY A CA 1
ATOM 1472 C C . GLY A 1 193 ? 9.551 7.235 -9.833 1.00 83.94 193 GLY A C 1
ATOM 1473 O O . GLY A 1 193 ? 9.253 6.659 -10.877 1.00 83.94 193 GLY A O 1
ATOM 1474 N N . GLU A 1 194 ? 8.638 7.712 -8.982 1.00 92.06 194 GLU A N 1
ATOM 1475 C CA . GLU A 1 194 ? 7.180 7.505 -9.092 1.00 92.06 194 GLU A CA 1
ATOM 1476 C C . GLU A 1 194 ? 6.640 7.721 -10.511 1.00 92.06 194 GLU A C 1
ATOM 1478 O O . GLU A 1 194 ? 5.978 6.850 -11.059 1.00 92.06 194 GLU A O 1
ATOM 1483 N N . LYS A 1 195 ? 6.984 8.846 -11.149 1.00 88.62 195 LYS A N 1
ATOM 1484 C CA . LYS A 1 195 ? 6.500 9.178 -12.497 1.00 88.62 195 LYS A CA 1
ATOM 1485 C C . LYS A 1 195 ? 6.923 8.149 -13.550 1.00 88.62 195 LYS A C 1
ATOM 1487 O O . LYS A 1 195 ? 6.129 7.799 -14.416 1.00 88.62 195 LYS A O 1
ATOM 1492 N N . THR A 1 196 ? 8.179 7.711 -13.500 1.00 85.00 196 THR A N 1
ATOM 1493 C CA . THR A 1 196 ? 8.711 6.735 -14.457 1.00 85.00 196 THR A CA 1
ATOM 1494 C C . THR A 1 196 ? 8.118 5.359 -14.185 1.00 85.00 196 THR A C 1
ATOM 1496 O O . THR A 1 196 ? 7.686 4.699 -15.119 1.00 85.00 196 THR A O 1
ATOM 1499 N N . ALA A 1 197 ? 8.048 4.951 -12.917 1.00 90.00 197 ALA A N 1
ATOM 1500 C CA . ALA A 1 197 ? 7.448 3.682 -12.530 1.00 90.00 197 ALA A CA 1
ATOM 1501 C C . ALA A 1 197 ? 5.966 3.614 -12.936 1.00 90.00 197 ALA A C 1
ATOM 1503 O O . ALA A 1 197 ? 5.548 2.631 -13.530 1.00 90.00 197 ALA A O 1
ATOM 1504 N N . MET A 1 198 ? 5.202 4.687 -12.707 1.00 93.12 198 MET A N 1
ATOM 1505 C CA . MET A 1 198 ? 3.793 4.787 -13.099 1.00 93.12 198 MET A CA 1
ATOM 1506 C C . MET A 1 198 ? 3.618 4.594 -14.606 1.00 93.12 198 MET A C 1
ATOM 1508 O O . MET A 1 198 ? 2.812 3.771 -15.018 1.00 93.12 198 MET A O 1
ATOM 1512 N N . ALA A 1 199 ? 4.413 5.296 -15.421 1.00 87.31 199 ALA A N 1
ATOM 1513 C CA . ALA A 1 199 ? 4.376 5.137 -16.874 1.00 87.31 199 ALA A CA 1
ATOM 1514 C C . ALA A 1 199 ? 4.691 3.695 -17.308 1.00 87.31 199 ALA A C 1
ATOM 1516 O O . ALA A 1 199 ? 3.987 3.151 -18.150 1.00 87.31 199 ALA A O 1
ATOM 1517 N N . LEU A 1 200 ? 5.698 3.057 -16.698 1.00 87.38 200 LEU A N 1
ATOM 1518 C CA . LEU A 1 200 ? 6.059 1.671 -17.010 1.00 87.38 200 LEU A CA 1
ATOM 1519 C C . LEU A 1 200 ? 4.939 0.687 -16.647 1.00 87.38 200 LEU A C 1
ATOM 1521 O O . LEU A 1 200 ? 4.628 -0.191 -17.440 1.00 87.38 200 LEU A O 1
ATOM 1525 N N . ILE A 1 201 ? 4.298 0.832 -15.485 1.00 92.75 201 ILE A N 1
ATOM 1526 C CA . ILE A 1 201 ? 3.201 -0.067 -15.093 1.00 92.75 201 ILE A CA 1
ATOM 1527 C C . ILE A 1 201 ? 1.936 0.192 -15.916 1.00 92.75 201 ILE A C 1
ATOM 1529 O O . ILE A 1 201 ? 1.241 -0.755 -16.266 1.00 92.75 201 ILE A O 1
ATOM 1533 N N . GLN A 1 202 ? 1.652 1.437 -16.298 1.00 91.88 202 GLN A N 1
ATOM 1534 C CA . GLN A 1 202 ? 0.546 1.739 -17.215 1.00 91.88 202 GLN A CA 1
ATOM 1535 C C . GLN A 1 202 ? 0.767 1.138 -18.611 1.00 91.88 202 GLN A C 1
ATOM 1537 O O . GLN A 1 202 ? -0.188 0.694 -19.241 1.00 91.88 202 GLN A O 1
ATOM 1542 N N . GLU A 1 203 ? 2.010 1.130 -19.098 1.00 87.75 203 GLU A N 1
ATOM 1543 C CA . GLU A 1 203 ? 2.351 0.626 -20.433 1.00 87.75 203 GLU A CA 1
ATOM 1544 C C . GLU A 1 203 ? 2.463 -0.904 -20.475 1.00 87.75 203 GLU A C 1
ATOM 1546 O O . GLU A 1 203 ? 1.897 -1.539 -21.362 1.00 87.75 203 GLU A O 1
ATOM 1551 N N . TYR A 1 204 ? 3.168 -1.502 -19.512 1.00 86.81 204 TYR A N 1
ATOM 1552 C CA . TYR A 1 204 ? 3.514 -2.928 -19.526 1.00 86.81 204 TYR A CA 1
ATOM 1553 C C . TYR A 1 204 ? 2.665 -3.770 -18.565 1.00 86.81 204 TYR A C 1
ATOM 1555 O O . TYR A 1 204 ? 2.660 -4.996 -18.652 1.00 86.81 204 TYR A O 1
ATOM 1563 N N . GLY A 1 205 ? 1.940 -3.150 -17.634 1.00 88.25 205 GLY A N 1
ATOM 1564 C CA . GLY A 1 205 ? 1.092 -3.823 -16.646 1.00 88.25 205 GLY A CA 1
ATOM 1565 C C . GLY A 1 205 ? 1.853 -4.459 -15.479 1.00 88.25 205 GLY A C 1
ATOM 1566 O O . GLY A 1 205 ? 1.452 -4.283 -14.334 1.00 88.25 205 GLY A O 1
ATOM 1567 N N . THR A 1 206 ? 2.944 -5.182 -15.751 1.00 89.94 206 THR A N 1
ATOM 1568 C CA . THR A 1 206 ? 3.744 -5.913 -14.746 1.00 89.94 206 THR A CA 1
ATOM 1569 C C . THR A 1 206 ? 5.239 -5.740 -14.988 1.00 89.94 206 THR A C 1
ATOM 1571 O O . THR A 1 206 ? 5.664 -5.430 -16.107 1.00 89.94 206 THR A O 1
ATOM 1574 N N . ILE A 1 207 ? 6.054 -5.967 -13.954 1.00 86.62 207 ILE A N 1
ATOM 1575 C CA . ILE A 1 207 ? 7.511 -6.009 -14.115 1.00 86.62 207 ILE A CA 1
ATOM 1576 C C . ILE A 1 207 ? 7.911 -7.160 -15.043 1.00 86.62 207 ILE A C 1
ATOM 1578 O O . ILE A 1 207 ? 8.782 -6.974 -15.887 1.00 86.62 207 ILE A O 1
ATOM 1582 N N . GLU A 1 208 ? 7.273 -8.326 -14.949 1.00 86.50 208 GLU A N 1
ATOM 1583 C CA . GLU A 1 208 ? 7.571 -9.468 -15.817 1.00 86.50 208 GLU A CA 1
ATOM 1584 C C . GLU A 1 208 ? 7.376 -9.112 -17.294 1.00 86.50 208 GLU A C 1
ATOM 1586 O O . GLU A 1 208 ? 8.302 -9.287 -18.083 1.00 86.50 208 GLU A O 1
ATOM 1591 N N . ALA A 1 209 ? 6.231 -8.524 -17.654 1.00 85.06 209 ALA A N 1
ATOM 1592 C CA . ALA A 1 209 ? 5.964 -8.084 -19.024 1.00 85.06 209 ALA A CA 1
ATOM 1593 C C . ALA A 1 209 ? 6.943 -6.991 -19.491 1.00 85.06 209 ALA A C 1
ATOM 1595 O O . ALA A 1 209 ? 7.379 -6.998 -20.644 1.00 85.06 209 ALA A O 1
ATOM 1596 N N . LEU A 1 210 ? 7.342 -6.079 -18.594 1.00 83.19 210 LEU A N 1
ATOM 1597 C CA . LEU A 1 210 ? 8.397 -5.104 -18.875 1.00 83.19 210 LEU A CA 1
ATOM 1598 C C . LEU A 1 210 ? 9.718 -5.809 -19.218 1.00 83.19 210 LEU A C 1
ATOM 1600 O O . LEU A 1 210 ? 10.353 -5.467 -20.214 1.00 83.19 210 LEU A O 1
ATOM 1604 N N . TYR A 1 211 ? 10.134 -6.800 -18.425 1.00 75.94 211 TYR A N 1
ATOM 1605 C CA . TYR A 1 211 ? 11.366 -7.552 -18.671 1.00 75.94 211 TYR A CA 1
ATOM 1606 C C . TYR A 1 211 ? 11.289 -8.433 -19.920 1.00 75.94 211 TYR A C 1
ATOM 1608 O O . TYR A 1 211 ? 12.292 -8.556 -20.619 1.00 75.94 211 TYR A O 1
ATOM 1616 N N . GLU A 1 212 ? 10.129 -9.004 -20.241 1.00 75.88 212 GLU A N 1
ATOM 1617 C CA . GLU A 1 212 ? 9.908 -9.750 -21.486 1.00 75.88 212 GLU A CA 1
ATOM 1618 C C . GLU A 1 212 ? 10.040 -8.861 -22.731 1.00 75.88 212 GLU A C 1
ATOM 1620 O O . GLU A 1 212 ? 10.495 -9.335 -23.772 1.00 75.88 212 GLU A O 1
ATOM 1625 N N . ALA A 1 213 ? 9.733 -7.564 -22.624 1.00 71.19 213 ALA A N 1
ATOM 1626 C CA . ALA A 1 213 ? 9.918 -6.599 -23.707 1.00 71.19 213 ALA A CA 1
ATOM 1627 C C . ALA A 1 213 ? 11.382 -6.124 -23.885 1.00 71.19 213 ALA A C 1
ATOM 1629 O O . ALA A 1 213 ? 11.750 -5.626 -24.953 1.00 71.19 213 ALA A O 1
ATOM 1630 N N . LEU A 1 214 ? 12.255 -6.284 -22.878 1.00 67.06 214 LEU A N 1
ATOM 1631 C CA . LEU A 1 214 ? 13.644 -5.783 -22.918 1.00 67.06 214 LEU A CA 1
ATOM 1632 C C . LEU A 1 214 ? 14.563 -6.453 -23.969 1.00 67.06 214 LEU A C 1
ATOM 1634 O O . LEU A 1 214 ? 15.380 -5.740 -24.561 1.00 67.06 214 LEU A O 1
ATOM 1638 N N . PRO A 1 215 ? 14.510 -7.777 -24.227 1.00 60.09 215 PRO A N 1
ATOM 1639 C CA . PRO A 1 215 ? 15.367 -8.426 -25.221 1.00 60.09 215 PRO A CA 1
ATOM 1640 C C . PRO A 1 215 ? 15.171 -7.900 -26.645 1.00 60.09 215 PRO A C 1
ATOM 1642 O O . PRO A 1 215 ? 16.154 -7.717 -27.368 1.00 60.09 215 PRO A O 1
ATOM 1645 N N . ASP A 1 216 ? 13.932 -7.597 -27.038 1.00 62.53 216 ASP A N 1
ATOM 1646 C CA . ASP A 1 216 ? 13.666 -6.954 -28.326 1.00 62.53 216 ASP A CA 1
ATOM 1647 C C . ASP A 1 216 ? 14.194 -5.512 -28.345 1.00 62.53 216 ASP A C 1
ATOM 1649 O O . ASP A 1 216 ? 14.752 -5.083 -29.357 1.00 62.53 216 ASP A O 1
ATOM 1653 N N . ALA A 1 217 ? 14.167 -4.809 -27.206 1.00 65.06 217 ALA A N 1
ATOM 1654 C CA . ALA A 1 217 ? 14.749 -3.474 -27.089 1.00 65.06 217 ALA A CA 1
ATOM 1655 C C . ALA A 1 217 ? 16.283 -3.456 -27.226 1.00 65.06 217 ALA A C 1
ATOM 1657 O O . ALA A 1 217 ? 16.839 -2.534 -27.826 1.00 65.06 217 ALA A O 1
ATOM 1658 N N . ALA A 1 218 ? 16.985 -4.473 -26.718 1.00 73.88 218 ALA A N 1
ATOM 1659 C CA . ALA A 1 218 ? 18.434 -4.616 -26.899 1.00 73.88 218 ALA A CA 1
ATOM 1660 C C . ALA A 1 218 ? 18.801 -5.114 -28.310 1.00 73.88 218 ALA A C 1
ATOM 1662 O O . ALA A 1 218 ? 19.894 -4.837 -28.811 1.00 73.88 218 ALA A O 1
ATOM 1663 N N . GLY A 1 219 ? 17.892 -5.858 -28.951 1.00 80.00 219 GLY A N 1
ATOM 1664 C CA . GLY A 1 219 ? 18.018 -6.313 -30.332 1.00 80.00 219 GLY A CA 1
ATOM 1665 C C . GLY A 1 219 ? 19.223 -7.213 -30.602 1.00 80.00 219 GLY A C 1
ATOM 1666 O O . GLY A 1 219 ? 19.697 -7.266 -31.739 1.00 80.00 219 GLY A O 1
ATOM 1667 N N . ILE A 1 220 ? 19.747 -7.891 -29.575 1.00 84.44 220 ILE A N 1
ATOM 1668 C CA . ILE A 1 220 ? 20.891 -8.799 -29.693 1.00 84.44 220 ILE A CA 1
ATOM 1669 C C . ILE A 1 220 ? 20.389 -10.144 -30.230 1.00 84.44 220 ILE A C 1
ATOM 1671 O O . ILE A 1 220 ? 19.676 -10.874 -29.546 1.00 84.44 220 ILE A O 1
ATOM 1675 N N . LYS A 1 221 ? 20.758 -10.487 -31.465 1.00 83.38 221 LYS A N 1
ATOM 1676 C CA . LYS A 1 221 ? 20.360 -11.734 -32.135 1.00 83.38 221 LYS A CA 1
ATOM 1677 C C . LYS A 1 221 ? 21.583 -12.422 -32.754 1.00 83.38 221 LYS A C 1
ATOM 1679 O O . LYS A 1 221 ? 22.485 -11.739 -33.246 1.00 83.38 221 LYS A O 1
ATOM 1684 N N . PRO A 1 222 ? 21.657 -13.764 -32.763 1.00 81.06 222 PRO A N 1
ATOM 1685 C CA . PRO A 1 222 ? 22.710 -14.463 -33.492 1.00 81.06 222 PRO A CA 1
ATOM 1686 C C . PRO A 1 222 ? 22.590 -14.157 -34.991 1.00 81.06 222 PRO A C 1
ATOM 1688 O O . PRO A 1 222 ? 21.525 -14.324 -35.580 1.00 81.06 222 PRO A O 1
ATOM 1691 N N . ALA A 1 223 ? 23.685 -13.716 -35.614 1.00 78.44 223 ALA A N 1
ATOM 1692 C CA . ALA A 1 223 ? 23.752 -13.514 -37.065 1.00 78.44 223 ALA A CA 1
ATOM 1693 C C . ALA A 1 223 ? 24.099 -14.814 -37.815 1.00 78.44 223 ALA A C 1
ATOM 1695 O O . ALA A 1 223 ? 23.908 -14.912 -39.023 1.00 78.44 223 ALA A O 1
ATOM 1696 N N . ALA A 1 224 ? 24.609 -15.814 -37.093 1.00 77.38 224 ALA A N 1
ATOM 1697 C CA . ALA A 1 224 ? 24.922 -17.143 -37.598 1.00 77.38 224 ALA A CA 1
ATOM 1698 C C . ALA A 1 224 ? 24.760 -18.195 -36.489 1.00 77.38 224 ALA A C 1
ATOM 1700 O O . ALA A 1 224 ? 24.822 -17.875 -35.295 1.00 77.38 224 ALA A O 1
ATOM 1701 N N . ASN A 1 225 ? 24.574 -19.460 -36.886 1.00 73.56 225 ASN A N 1
ATOM 1702 C CA . ASN A 1 225 ? 24.403 -20.584 -35.963 1.00 73.56 225 ASN A CA 1
ATOM 1703 C C . ASN A 1 225 ? 25.523 -20.625 -34.910 1.00 73.56 225 ASN A C 1
ATOM 1705 O O . ASN A 1 225 ? 26.699 -20.401 -35.213 1.00 73.56 225 ASN A O 1
ATOM 1709 N N . GLY A 1 226 ? 25.139 -20.906 -33.662 1.00 67.12 226 GLY A N 1
ATOM 1710 C CA . GLY A 1 226 ? 26.072 -21.038 -32.542 1.00 67.12 226 GLY A CA 1
ATOM 1711 C C . GLY A 1 226 ? 26.746 -19.737 -32.094 1.00 67.12 226 GLY A C 1
ATOM 1712 O O . GLY A 1 226 ? 27.827 -19.813 -31.519 1.00 67.12 226 GLY A O 1
ATOM 1713 N N . PHE A 1 227 ? 26.160 -18.560 -32.367 1.00 74.44 227 PHE A N 1
ATOM 1714 C CA . PHE A 1 227 ? 26.767 -17.254 -32.048 1.00 74.44 227 PHE A CA 1
ATOM 1715 C C . PHE A 1 227 ? 28.187 -17.134 -32.613 1.00 74.44 227 PHE A C 1
ATOM 1717 O O . PHE A 1 227 ? 29.122 -16.674 -31.964 1.00 74.44 227 PHE A O 1
ATOM 1724 N N . THR A 1 228 ? 28.375 -17.592 -33.849 1.00 77.75 228 THR A N 1
ATOM 1725 C CA . THR A 1 228 ? 29.643 -17.400 -34.561 1.00 77.75 228 THR A CA 1
ATOM 1726 C C . THR A 1 228 ? 29.812 -15.954 -35.036 1.00 77.75 228 THR A C 1
ATOM 1728 O O . THR A 1 228 ? 30.950 -15.499 -35.133 1.00 77.75 228 THR A O 1
ATOM 1731 N N . ALA A 1 229 ? 28.700 -15.230 -35.207 1.00 82.44 229 ALA A N 1
ATOM 1732 C CA . ALA A 1 229 ? 28.600 -13.780 -35.360 1.00 82.44 229 ALA A CA 1
ATOM 1733 C C . ALA A 1 229 ? 27.317 -13.262 -34.673 1.00 82.44 229 ALA A C 1
ATOM 1735 O O . ALA A 1 229 ? 26.351 -14.020 -34.519 1.00 82.44 229 ALA A O 1
ATOM 1736 N N . VAL A 1 230 ? 27.284 -11.983 -34.285 1.00 88.62 230 VAL A N 1
ATOM 1737 C CA . VAL A 1 230 ? 26.119 -11.347 -33.635 1.00 88.62 230 VAL A CA 1
ATOM 1738 C C . VAL A 1 230 ? 25.620 -10.122 -34.403 1.00 88.62 230 VAL A C 1
ATOM 1740 O O . VAL A 1 230 ? 26.406 -9.339 -34.927 1.00 88.62 230 VAL A O 1
ATOM 1743 N N . ARG A 1 231 ? 24.302 -9.929 -34.449 1.00 89.88 231 ARG A N 1
ATOM 1744 C CA . ARG A 1 231 ? 23.662 -8.698 -34.915 1.00 89.88 231 ARG A CA 1
ATOM 1745 C C . ARG A 1 231 ? 22.998 -8.022 -33.723 1.00 89.88 231 ARG A C 1
ATOM 1747 O O . ARG A 1 231 ? 22.185 -8.641 -33.049 1.00 89.88 231 ARG A O 1
ATOM 1754 N N . ILE A 1 232 ? 23.346 -6.769 -33.472 1.00 88.81 232 ILE A N 1
ATOM 1755 C CA . ILE A 1 232 ? 22.825 -5.959 -32.372 1.00 88.81 232 ILE A CA 1
ATOM 1756 C C . ILE A 1 232 ? 22.065 -4.805 -33.001 1.00 88.81 232 ILE A C 1
ATOM 1758 O O . ILE A 1 232 ? 22.673 -3.932 -33.603 1.00 88.81 232 ILE A O 1
ATOM 1762 N N . ALA A 1 233 ? 20.743 -4.821 -32.915 1.00 88.50 233 ALA A N 1
ATOM 1763 C CA . ALA A 1 233 ? 19.894 -3.795 -33.510 1.00 88.50 233 ALA A CA 1
ATOM 1764 C C . ALA A 1 233 ? 18.931 -3.243 -32.460 1.00 88.50 233 ALA A C 1
ATOM 1766 O O . ALA A 1 233 ? 17.782 -3.688 -32.430 1.00 88.50 233 ALA A O 1
ATOM 1767 N N . PRO A 1 234 ? 19.391 -2.337 -31.577 1.00 85.94 234 PRO A N 1
ATOM 1768 C CA . PRO A 1 234 ? 18.573 -1.859 -30.477 1.00 85.94 234 PRO A CA 1
ATOM 1769 C C . PRO A 1 234 ? 17.289 -1.209 -30.992 1.00 85.94 234 PRO A C 1
ATOM 1771 O O . PRO A 1 234 ? 17.324 -0.354 -31.878 1.00 85.94 234 PRO A O 1
ATOM 1774 N N . GLN A 1 235 ? 16.161 -1.599 -30.409 1.00 81.56 235 GLN A N 1
ATOM 1775 C CA . GLN A 1 235 ? 14.846 -1.009 -30.641 1.00 81.56 235 GLN A CA 1
ATOM 1776 C C . GLN A 1 235 ? 14.355 -0.385 -29.331 1.00 81.56 235 GLN A C 1
ATOM 1778 O O . GLN A 1 235 ? 13.430 -0.896 -28.708 1.00 81.56 235 GLN A O 1
ATOM 1783 N N . PRO A 1 236 ? 14.980 0.707 -28.862 1.00 72.19 236 PRO A N 1
ATOM 1784 C CA . PRO A 1 236 ? 14.761 1.213 -27.509 1.00 72.19 236 PRO A CA 1
ATOM 1785 C C . PRO A 1 236 ? 13.353 1.760 -27.268 1.00 72.19 236 PRO A C 1
ATOM 1787 O O . PRO A 1 236 ? 13.020 2.050 -26.124 1.00 72.19 236 PRO A O 1
ATOM 1790 N N . GLY A 1 237 ? 12.536 1.951 -28.309 1.00 75.44 237 GLY A N 1
ATOM 1791 C CA . GLY A 1 237 ? 11.228 2.587 -28.177 1.00 75.44 237 GLY A CA 1
ATOM 1792 C C . GLY A 1 237 ? 11.364 3.961 -27.513 1.00 75.44 237 GLY A C 1
ATOM 1793 O O . GLY A 1 237 ? 12.034 4.842 -28.046 1.00 75.44 237 GLY A O 1
ATOM 1794 N N . GLY A 1 238 ? 10.756 4.128 -26.334 1.00 68.81 238 GLY A N 1
ATOM 1795 C CA . GLY A 1 238 ? 10.836 5.346 -25.514 1.00 68.81 238 GLY A CA 1
ATOM 1796 C C . GLY A 1 238 ? 11.973 5.388 -24.478 1.00 68.81 238 GLY A C 1
ATOM 1797 O O . GLY A 1 238 ? 12.032 6.329 -23.679 1.00 68.81 238 GLY A O 1
ATOM 1798 N N . LEU A 1 239 ? 12.859 4.387 -24.430 1.00 73.12 239 LEU A N 1
ATOM 1799 C CA . LEU A 1 239 ? 13.933 4.314 -23.435 1.00 73.12 239 LEU A CA 1
ATOM 1800 C C . LEU A 1 239 ? 14.979 5.418 -23.643 1.00 73.12 239 LEU A C 1
ATOM 1802 O O . LEU A 1 239 ? 15.413 5.684 -24.757 1.00 73.12 239 LEU A O 1
ATOM 1806 N N . LYS A 1 240 ? 15.446 6.023 -22.541 1.00 80.94 240 LYS A N 1
ATOM 1807 C CA . LYS A 1 240 ? 16.539 7.021 -22.549 1.00 80.94 240 LYS A CA 1
ATOM 1808 C C . LYS A 1 240 ? 17.930 6.398 -22.471 1.00 80.94 240 LYS A C 1
ATOM 1810 O O . LYS A 1 240 ? 18.920 7.044 -22.796 1.00 80.94 240 LYS A O 1
ATOM 1815 N N . TRP A 1 241 ? 18.016 5.175 -21.970 1.00 84.94 241 TRP A N 1
ATOM 1816 C CA . TRP A 1 241 ? 19.248 4.409 -21.850 1.00 84.94 241 TRP A CA 1
ATOM 1817 C C . TRP A 1 241 ? 18.909 2.919 -21.781 1.00 84.94 241 TRP A C 1
ATOM 1819 O O . TRP A 1 241 ? 17.797 2.557 -21.396 1.00 84.94 241 TRP A O 1
ATOM 1829 N N . LEU A 1 242 ? 19.856 2.062 -22.156 1.00 83.19 242 LEU A N 1
ATOM 1830 C CA . LEU A 1 242 ? 19.736 0.608 -22.092 1.00 83.19 242 LEU A CA 1
ATOM 1831 C C . LEU A 1 242 ? 21.061 0.014 -21.628 1.00 83.19 242 LEU A C 1
ATOM 1833 O O . LEU A 1 242 ? 22.091 0.196 -22.275 1.00 83.19 242 LEU A O 1
ATOM 1837 N N . LYS A 1 243 ? 21.015 -0.721 -20.515 1.00 85.88 243 LYS A N 1
ATOM 1838 C CA . LYS A 1 243 ? 22.111 -1.583 -20.073 1.00 85.88 243 LYS A CA 1
ATOM 1839 C C . LYS A 1 243 ? 21.649 -3.024 -20.125 1.00 85.88 243 LYS A C 1
ATOM 1841 O O . LYS A 1 243 ? 20.672 -3.369 -19.466 1.00 85.88 243 LYS A O 1
ATOM 1846 N N . ALA A 1 244 ? 22.334 -3.847 -20.904 1.00 82.38 244 ALA A N 1
ATOM 1847 C CA . ALA A 1 244 ? 21.965 -5.243 -21.087 1.00 82.38 244 ALA A CA 1
ATOM 1848 C C . ALA A 1 244 ? 23.210 -6.123 -21.091 1.00 82.38 244 ALA A C 1
ATOM 1850 O O . ALA A 1 244 ? 24.213 -5.772 -21.707 1.00 82.38 244 ALA A O 1
ATOM 1851 N N . THR A 1 245 ? 23.117 -7.281 -20.444 1.00 83.81 245 THR A N 1
ATOM 1852 C CA . THR A 1 245 ? 24.130 -8.334 -20.524 1.00 83.81 245 THR A CA 1
ATOM 1853 C C . THR A 1 245 ? 23.464 -9.588 -21.060 1.00 83.81 245 THR A C 1
ATOM 1855 O O . THR A 1 245 ? 22.470 -10.042 -20.496 1.00 83.81 245 THR A O 1
ATOM 1858 N N . MET A 1 246 ? 24.001 -10.147 -22.142 1.00 82.00 246 MET A N 1
ATOM 1859 C CA . MET A 1 246 ? 23.505 -11.384 -22.733 1.00 82.00 246 MET A CA 1
ATOM 1860 C C . MET A 1 246 ? 24.609 -12.448 -22.722 1.00 82.00 246 MET A C 1
ATOM 1862 O O . MET A 1 246 ? 25.623 -12.266 -23.405 1.00 82.00 246 MET A O 1
ATOM 1866 N N . PRO A 1 247 ? 24.427 -13.561 -21.992 1.00 80.69 247 PRO A N 1
ATOM 1867 C CA . PRO A 1 247 ? 25.391 -14.649 -21.998 1.00 80.69 247 PRO A CA 1
ATOM 1868 C C . PRO A 1 247 ? 25.352 -15.391 -23.336 1.00 80.69 247 PRO A C 1
ATOM 1870 O O . PRO A 1 247 ? 24.284 -15.715 -23.860 1.00 80.69 247 PRO A O 1
ATOM 1873 N N . THR A 1 248 ? 26.526 -15.691 -23.892 1.00 80.38 248 THR A N 1
ATOM 1874 C CA . THR A 1 248 ? 26.672 -16.508 -25.107 1.00 80.38 248 THR A CA 1
ATOM 1875 C C . THR A 1 248 ? 27.702 -17.617 -24.890 1.00 80.38 248 THR A C 1
ATOM 1877 O O . THR A 1 248 ? 28.528 -17.513 -23.981 1.00 80.38 248 THR A O 1
ATOM 1880 N N . PRO A 1 249 ? 27.747 -18.656 -25.746 1.00 79.56 249 PRO A N 1
ATOM 1881 C CA . PRO A 1 249 ? 28.781 -19.691 -25.661 1.00 79.56 249 PRO A CA 1
ATOM 1882 C C . PRO A 1 249 ? 30.225 -19.171 -25.761 1.00 79.56 249 PRO A C 1
ATOM 1884 O O . PRO A 1 249 ? 31.144 -19.869 -25.344 1.00 79.56 249 PRO A O 1
ATOM 1887 N N . LYS A 1 250 ? 30.438 -17.970 -26.322 1.00 82.25 250 LYS A N 1
ATOM 1888 C CA . LYS A 1 250 ? 31.762 -17.339 -26.446 1.00 82.25 250 LYS A CA 1
ATOM 1889 C C . LYS A 1 250 ? 32.083 -16.351 -25.318 1.00 82.25 250 LYS A C 1
ATOM 1891 O O . LYS A 1 250 ? 33.188 -15.826 -25.291 1.00 82.25 250 LYS A O 1
ATOM 1896 N N . GLY A 1 251 ? 31.147 -16.103 -24.402 1.00 84.69 251 GLY A N 1
ATOM 1897 C CA . GLY A 1 251 ? 31.252 -15.099 -23.342 1.00 84.69 251 GLY A CA 1
ATOM 1898 C C . GLY A 1 251 ? 30.117 -14.078 -23.388 1.00 84.69 251 GLY A C 1
ATOM 1899 O O . GLY A 1 251 ? 29.245 -14.130 -24.260 1.00 84.69 251 GLY A O 1
ATOM 1900 N N . ASP A 1 252 ? 30.120 -13.156 -22.434 1.00 89.00 252 ASP A N 1
ATOM 1901 C CA . ASP A 1 252 ? 29.037 -12.190 -22.266 1.00 89.00 252 ASP A CA 1
ATOM 1902 C C . ASP A 1 252 ? 29.151 -11.033 -23.262 1.00 89.00 252 ASP A C 1
ATOM 1904 O O . ASP A 1 252 ? 30.220 -10.452 -23.454 1.00 89.00 252 ASP A O 1
ATOM 1908 N N . ILE A 1 253 ? 28.022 -10.672 -23.868 1.00 88.38 253 ILE A N 1
ATOM 1909 C CA . ILE A 1 253 ? 27.859 -9.418 -24.606 1.00 88.38 253 ILE A CA 1
ATOM 1910 C C . ILE A 1 253 ? 27.288 -8.386 -23.642 1.00 88.38 253 ILE A C 1
ATOM 1912 O O . ILE A 1 253 ? 26.251 -8.643 -23.032 1.00 88.38 253 ILE A O 1
ATOM 1916 N N . VAL A 1 254 ? 27.925 -7.220 -23.533 1.00 89.56 254 VAL A N 1
ATOM 1917 C CA . VAL A 1 254 ? 27.482 -6.136 -22.641 1.00 89.56 254 VAL A CA 1
ATOM 1918 C C . VAL A 1 254 ? 27.190 -4.877 -23.449 1.00 89.56 254 VAL A C 1
ATOM 1920 O O . VAL A 1 254 ? 28.023 -4.429 -24.236 1.00 89.56 254 VAL A O 1
ATOM 1923 N N . LEU A 1 255 ? 26.014 -4.295 -23.237 1.00 89.75 255 LEU A N 1
ATOM 1924 C CA . LEU A 1 255 ? 25.574 -3.025 -23.802 1.00 89.75 255 LEU A CA 1
ATOM 1925 C C . LEU A 1 255 ? 25.448 -1.981 -22.695 1.00 89.75 255 LEU A C 1
ATOM 1927 O O . LEU A 1 255 ? 24.876 -2.266 -21.644 1.00 89.75 255 LEU A O 1
ATOM 1931 N N . ASP A 1 256 ? 25.928 -0.770 -22.961 1.00 90.75 256 ASP A N 1
ATOM 1932 C CA . ASP A 1 256 ? 25.649 0.430 -22.171 1.00 90.75 256 ASP A CA 1
ATOM 1933 C C . ASP A 1 256 ? 25.390 1.586 -23.137 1.00 90.75 256 ASP A C 1
ATOM 1935 O O . ASP A 1 256 ? 26.328 2.206 -23.638 1.00 90.75 256 ASP A O 1
ATOM 1939 N N . LEU A 1 257 ? 24.120 1.803 -23.471 1.00 89.75 257 LEU A N 1
ATOM 1940 C CA . LEU A 1 257 ? 23.669 2.732 -24.503 1.00 89.75 257 LEU A CA 1
ATOM 1941 C C . LEU A 1 257 ? 22.828 3.855 -23.891 1.00 89.75 257 LEU A C 1
ATOM 1943 O O . LEU A 1 257 ? 22.060 3.640 -22.954 1.00 89.75 257 LEU A O 1
ATOM 1947 N N . GLN A 1 258 ? 22.932 5.047 -24.463 1.00 88.50 258 GLN A N 1
ATOM 1948 C CA . GLN A 1 258 ? 22.091 6.208 -24.204 1.00 88.50 258 GLN A CA 1
ATOM 1949 C C . GLN A 1 258 ? 21.381 6.602 -25.495 1.00 88.50 258 GLN A C 1
ATOM 1951 O O . GLN A 1 258 ? 21.980 6.596 -26.568 1.00 88.50 258 GLN A O 1
ATOM 1956 N N . PHE A 1 259 ? 20.110 6.972 -25.378 1.00 86.25 259 PHE A N 1
ATOM 1957 C CA . PHE A 1 259 ? 19.276 7.390 -26.497 1.00 86.25 259 PHE A CA 1
ATOM 1958 C C . PHE A 1 259 ? 18.782 8.808 -26.254 1.00 86.25 259 PHE A C 1
ATOM 1960 O O . PHE A 1 259 ? 18.216 9.125 -25.201 1.00 86.25 259 PHE A O 1
ATOM 1967 N N . LYS A 1 260 ? 19.007 9.674 -27.238 1.00 85.31 260 LYS A N 1
ATOM 1968 C CA . LYS A 1 260 ? 18.544 11.058 -27.209 1.00 85.31 260 LYS A CA 1
ATOM 1969 C C . LYS A 1 260 ? 18.025 11.434 -28.586 1.00 85.31 260 LYS A C 1
ATOM 1971 O O . LYS A 1 260 ? 18.777 11.415 -29.557 1.00 85.31 260 LYS A O 1
ATOM 1976 N N . ASP A 1 261 ? 16.748 11.795 -28.643 1.00 81.50 261 ASP A N 1
ATOM 1977 C CA . ASP A 1 261 ? 16.033 12.068 -29.888 1.00 81.50 261 ASP A CA 1
ATOM 1978 C C . ASP A 1 261 ? 16.165 10.869 -30.850 1.00 81.50 261 ASP A C 1
ATOM 1980 O O . ASP A 1 261 ? 15.660 9.790 -30.553 1.00 81.50 261 ASP A O 1
ATOM 1984 N N . ASN A 1 262 ? 16.901 11.030 -31.951 1.00 79.94 262 ASN A N 1
ATOM 1985 C CA . ASN A 1 262 ? 17.161 9.994 -32.954 1.00 79.94 262 ASN A CA 1
ATOM 1986 C C . ASN A 1 262 ? 18.606 9.460 -32.927 1.00 79.94 262 ASN A C 1
ATOM 1988 O O . ASN A 1 262 ? 19.006 8.739 -33.841 1.00 79.94 262 ASN A O 1
ATOM 1992 N N . ALA A 1 263 ? 19.397 9.812 -31.913 1.00 84.50 263 ALA A N 1
ATOM 1993 C CA . ALA A 1 263 ? 20.786 9.389 -31.773 1.00 84.50 263 ALA A CA 1
ATOM 1994 C C . ALA A 1 263 ? 20.950 8.320 -30.684 1.00 84.50 263 ALA A C 1
ATOM 1996 O O . ALA A 1 263 ? 20.239 8.323 -29.674 1.00 84.50 263 ALA A O 1
ATOM 1997 N N . VAL A 1 264 ? 21.935 7.444 -30.886 1.00 88.81 264 VAL A N 1
ATOM 1998 C CA . VAL A 1 264 ? 22.407 6.469 -29.901 1.00 88.81 264 VAL A CA 1
ATOM 1999 C C . VAL A 1 264 ? 23.888 6.702 -29.652 1.00 88.81 264 VAL A C 1
ATOM 2001 O O . VAL A 1 264 ? 24.640 6.837 -30.606 1.00 88.81 264 VAL A O 1
ATOM 2004 N N . SER A 1 265 ? 24.303 6.717 -28.390 1.00 90.25 265 SER A N 1
ATOM 2005 C CA . SER A 1 265 ? 25.715 6.766 -28.006 1.00 90.25 265 SER A CA 1
ATOM 2006 C C . SER A 1 265 ? 25.991 5.817 -26.844 1.00 90.25 265 SER A C 1
ATOM 2008 O O . SER A 1 265 ? 25.073 5.417 -26.131 1.00 90.25 265 SER A O 1
ATOM 2010 N N . GLY A 1 266 ? 27.243 5.411 -26.644 1.00 91.00 266 GLY A N 1
ATOM 2011 C CA . GLY A 1 266 ? 27.622 4.543 -25.530 1.00 91.00 266 GLY A CA 1
ATOM 2012 C C . GLY A 1 266 ? 28.658 3.496 -25.907 1.00 91.00 266 GLY A C 1
ATOM 2013 O O . GLY A 1 266 ? 29.573 3.765 -26.681 1.00 91.00 266 GLY A O 1
ATOM 2014 N N . SER A 1 267 ? 28.542 2.300 -25.335 1.00 90.88 267 SER A N 1
ATOM 2015 C CA . SER A 1 267 ? 29.500 1.219 -25.544 1.00 90.88 267 SER A CA 1
ATOM 2016 C C . SER A 1 267 ? 28.836 -0.135 -25.770 1.00 90.88 267 SER A C 1
ATOM 2018 O O . SER A 1 267 ? 27.802 -0.464 -25.184 1.00 90.88 267 SER A O 1
ATOM 2020 N N . VAL A 1 268 ? 29.475 -0.928 -26.623 1.00 91.31 268 VAL A N 1
ATOM 2021 C CA . VAL A 1 268 ? 29.140 -2.321 -26.904 1.00 91.31 268 VAL A CA 1
ATOM 2022 C C . VAL A 1 268 ? 30.394 -3.147 -26.676 1.00 91.31 268 VAL A C 1
ATOM 2024 O O . VAL A 1 268 ? 31.415 -2.901 -27.312 1.00 91.31 268 VAL A O 1
ATOM 2027 N N . THR A 1 269 ? 30.330 -4.121 -25.777 1.00 91.94 269 THR A N 1
ATOM 2028 C CA . THR A 1 269 ? 31.444 -5.024 -25.482 1.00 91.94 269 THR A CA 1
ATOM 2029 C C . THR A 1 269 ? 31.122 -6.407 -26.019 1.00 91.94 269 THR A C 1
ATOM 2031 O O . THR A 1 269 ? 30.132 -7.014 -25.605 1.00 91.94 269 THR A O 1
ATOM 2034 N N . LEU A 1 270 ? 31.954 -6.895 -26.941 1.00 90.75 270 LEU A N 1
ATOM 2035 C CA . LEU A 1 270 ? 31.868 -8.254 -27.473 1.00 90.75 270 LEU A CA 1
ATOM 2036 C C . LEU A 1 270 ? 32.979 -9.141 -26.889 1.00 90.75 270 LEU A C 1
ATOM 2038 O O . LEU A 1 270 ? 34.106 -8.663 -26.732 1.00 90.75 270 LEU A O 1
ATOM 2042 N N . PRO A 1 271 ? 32.702 -10.427 -26.618 1.00 87.81 271 PRO A N 1
ATOM 2043 C CA . PRO A 1 271 ? 33.718 -11.384 -26.206 1.00 87.81 271 PRO A CA 1
ATOM 2044 C C . PRO A 1 271 ? 34.741 -11.664 -27.318 1.00 87.81 271 PRO A C 1
ATOM 2046 O O . PRO A 1 271 ? 34.509 -11.398 -28.504 1.00 87.81 271 PRO A O 1
ATOM 2049 N N . ASP A 1 272 ? 35.882 -12.234 -26.929 1.00 80.94 272 ASP A N 1
ATOM 2050 C CA . ASP A 1 272 ? 36.975 -12.551 -27.848 1.00 80.94 272 ASP A CA 1
ATOM 2051 C C . ASP A 1 272 ? 36.517 -13.457 -29.003 1.00 80.94 272 ASP A C 1
ATOM 2053 O O . ASP A 1 272 ? 35.739 -14.399 -28.838 1.00 80.94 272 ASP A O 1
ATOM 2057 N N . ALA A 1 273 ? 37.012 -13.165 -30.210 1.00 79.75 273 ALA A N 1
ATOM 2058 C CA . ALA A 1 273 ? 36.690 -13.899 -31.438 1.00 79.75 273 ALA A CA 1
ATOM 2059 C C . ALA A 1 273 ? 35.182 -13.974 -31.794 1.00 79.75 273 ALA A C 1
ATOM 2061 O O . ALA A 1 273 ? 34.754 -14.886 -32.520 1.00 79.75 273 ALA A O 1
ATOM 2062 N N . LEU A 1 274 ? 34.372 -13.014 -31.328 1.00 83.19 274 LEU A N 1
ATOM 2063 C CA . LEU A 1 274 ? 33.001 -12.793 -31.792 1.00 83.19 274 LEU A CA 1
ATOM 2064 C C . LEU A 1 274 ? 32.913 -11.510 -32.643 1.00 83.19 274 LEU A C 1
ATOM 2066 O O . LEU A 1 274 ? 32.902 -10.413 -32.088 1.00 83.19 274 LEU A O 1
ATOM 2070 N N . PRO A 1 275 ? 32.851 -11.608 -33.983 1.00 86.62 275 PRO A N 1
ATOM 2071 C CA . PRO A 1 275 ? 32.508 -10.463 -34.817 1.00 86.62 275 PRO A CA 1
ATOM 2072 C C . PRO A 1 275 ? 31.022 -10.124 -34.671 1.00 86.62 275 PRO A C 1
ATOM 2074 O O . PRO A 1 275 ? 30.187 -11.003 -34.421 1.00 86.62 275 PRO A O 1
ATOM 2077 N N . GLY A 1 276 ? 30.671 -8.862 -34.891 1.00 88.75 276 GLY A N 1
ATOM 2078 C CA . GLY A 1 276 ? 29.271 -8.475 -34.926 1.00 88.75 276 GLY A CA 1
ATOM 2079 C C . GLY A 1 276 ? 28.988 -7.240 -35.758 1.00 88.75 276 GLY A C 1
ATOM 2080 O O . GLY A 1 276 ? 29.898 -6.587 -36.261 1.00 88.75 276 GLY A O 1
ATOM 2081 N N . THR A 1 277 ? 27.708 -6.917 -35.866 1.00 91.44 277 THR A N 1
ATOM 2082 C CA . THR A 1 277 ? 27.221 -5.706 -36.525 1.00 91.44 277 THR A CA 1
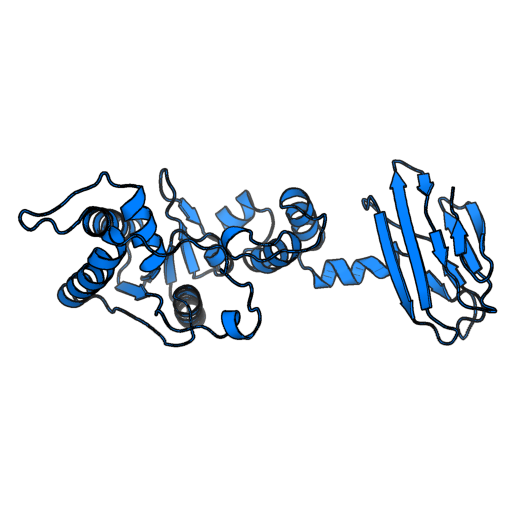ATOM 2083 C C . THR A 1 277 ? 26.252 -5.003 -35.592 1.00 91.44 277 THR A C 1
ATOM 2085 O O . THR A 1 277 ? 25.305 -5.622 -35.109 1.00 91.44 277 THR A O 1
ATOM 2088 N N . PHE A 1 278 ? 26.482 -3.719 -35.350 1.00 90.75 278 PHE A N 1
ATOM 2089 C CA . PHE A 1 278 ? 25.541 -2.833 -34.686 1.00 90.75 278 PHE A CA 1
ATOM 2090 C C . PHE A 1 278 ? 24.686 -2.135 -35.739 1.00 90.75 278 PHE A C 1
ATOM 2092 O O . PHE A 1 278 ? 25.226 -1.607 -36.705 1.00 90.75 278 PHE A O 1
ATOM 2099 N N . VAL A 1 279 ? 23.368 -2.137 -35.579 1.00 90.00 279 VAL A N 1
ATOM 2100 C CA . VAL A 1 279 ? 22.436 -1.538 -36.535 1.00 90.00 279 VAL A CA 1
ATOM 2101 C C . VAL A 1 279 ? 21.601 -0.480 -35.836 1.00 90.00 279 VAL A C 1
ATOM 2103 O O . VAL A 1 279 ? 20.911 -0.779 -34.863 1.00 90.00 279 VAL A O 1
ATOM 2106 N N . TRP A 1 280 ? 21.623 0.739 -36.366 1.00 88.00 280 TRP A N 1
ATOM 2107 C CA . TRP A 1 280 ? 20.806 1.849 -35.890 1.00 88.00 280 TRP A CA 1
ATOM 2108 C C . TRP A 1 280 ? 20.196 2.591 -37.073 1.00 88.00 280 TRP A C 1
ATOM 2110 O O . TRP A 1 280 ? 20.927 3.015 -37.960 1.00 88.00 280 TRP A O 1
ATOM 2120 N N . GLN A 1 281 ? 18.866 2.735 -37.102 1.00 83.38 281 GLN A N 1
ATOM 2121 C CA . GLN A 1 281 ? 18.146 3.426 -38.189 1.00 83.38 281 GLN A CA 1
ATOM 2122 C C . GLN A 1 281 ? 18.592 2.977 -39.592 1.00 83.38 281 GLN A C 1
ATOM 2124 O O . GLN A 1 281 ? 18.874 3.796 -40.458 1.00 83.38 281 GLN A O 1
ATOM 2129 N N . GLU A 1 282 ? 18.693 1.659 -39.790 1.00 83.00 282 GLU A N 1
ATOM 2130 C CA . GLU A 1 282 ? 19.136 1.026 -41.047 1.00 83.00 282 GLU A CA 1
ATOM 2131 C C . GLU A 1 282 ? 20.617 1.244 -41.415 1.00 83.00 282 GLU A C 1
ATOM 2133 O O . GLU A 1 282 ? 21.084 0.702 -42.415 1.00 83.00 282 GLU A O 1
ATOM 2138 N N . VAL A 1 283 ? 21.390 1.953 -40.587 1.00 85.56 283 VAL A N 1
ATOM 2139 C CA . VAL A 1 283 ? 22.842 2.097 -40.738 1.00 85.56 283 VAL A CA 1
ATOM 2140 C C . VAL A 1 283 ? 23.556 0.985 -39.977 1.00 85.56 283 VAL A C 1
ATOM 2142 O O . VAL A 1 283 ? 23.310 0.764 -38.790 1.00 85.56 283 VAL A O 1
ATOM 2145 N N . GLU A 1 284 ? 24.462 0.288 -40.662 1.00 88.50 284 GLU A N 1
ATOM 2146 C CA . GLU A 1 284 ? 25.265 -0.788 -40.086 1.00 88.50 284 GLU A CA 1
ATOM 2147 C C . GLU A 1 284 ? 26.674 -0.310 -39.712 1.00 88.50 284 GLU A C 1
ATOM 2149 O O . GLU A 1 284 ? 27.402 0.266 -40.521 1.00 88.50 284 GLU A O 1
ATOM 2154 N N . HIS A 1 285 ? 27.085 -0.616 -38.485 1.00 87.62 285 HIS A N 1
ATOM 2155 C CA . HIS A 1 285 ? 28.410 -0.351 -37.947 1.00 87.62 285 HIS A CA 1
ATOM 2156 C C . HIS A 1 285 ? 29.080 -1.681 -37.571 1.00 87.62 285 HIS A C 1
ATOM 2158 O O . HIS A 1 285 ? 28.544 -2.428 -36.748 1.00 87.62 285 HIS A O 1
ATOM 2164 N N . PRO A 1 286 ? 30.251 -2.015 -38.139 1.00 87.81 286 PRO A N 1
ATOM 2165 C CA . PRO A 1 286 ? 30.941 -3.250 -37.794 1.00 87.81 286 PRO A CA 1
ATOM 2166 C C . PRO A 1 286 ? 31.478 -3.186 -36.360 1.00 87.81 286 PRO A C 1
ATOM 2168 O O . PRO A 1 286 ? 32.167 -2.239 -35.981 1.00 87.81 286 PRO A O 1
ATOM 2171 N N . LEU A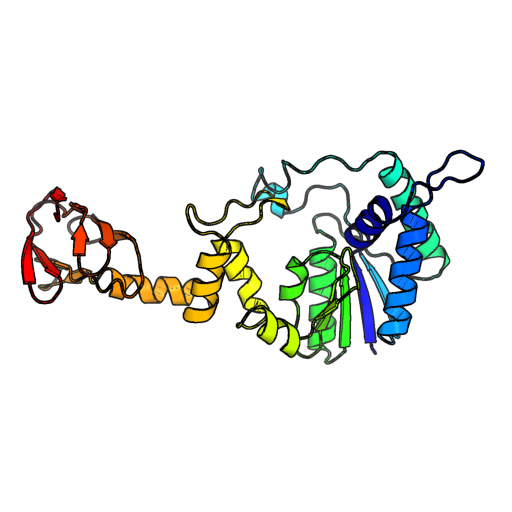 1 287 ? 31.206 -4.230 -35.584 1.00 87.81 287 LEU A N 1
ATOM 2172 C CA . LEU A 1 287 ? 31.722 -4.426 -34.235 1.00 87.81 287 LEU A CA 1
ATOM 2173 C C . LEU A 1 287 ? 32.891 -5.410 -34.253 1.00 87.81 287 LEU A C 1
ATOM 2175 O O . LEU A 1 287 ? 32.878 -6.426 -34.957 1.00 87.81 287 LEU A O 1
ATOM 2179 N N . ARG A 1 288 ? 33.899 -5.125 -33.431 1.00 84.75 288 ARG A N 1
ATOM 2180 C CA . ARG A 1 288 ? 35.031 -6.024 -33.178 1.00 84.75 288 ARG A CA 1
ATOM 2181 C C . ARG A 1 288 ? 34.970 -6.525 -31.738 1.00 84.75 288 ARG A C 1
ATOM 2183 O O . ARG A 1 288 ? 34.297 -5.924 -30.906 1.00 84.75 288 ARG A O 1
ATOM 2190 N N . ALA A 1 289 ? 35.687 -7.613 -31.466 1.00 84.94 289 ALA A N 1
ATOM 2191 C CA . ALA A 1 289 ? 35.901 -8.087 -30.103 1.00 84.94 289 ALA A CA 1
ATOM 2192 C C . ALA A 1 289 ? 36.484 -6.970 -29.218 1.00 84.94 289 ALA A C 1
ATOM 2194 O O . ALA A 1 289 ? 37.285 -6.154 -29.687 1.00 84.94 289 ALA A O 1
ATOM 2195 N N . GLY A 1 290 ? 36.084 -6.949 -27.947 1.00 85.31 290 GLY A N 1
ATOM 2196 C CA . GLY A 1 290 ? 36.390 -5.873 -27.010 1.00 85.31 290 GLY A CA 1
ATOM 2197 C C . GLY A 1 290 ? 35.346 -4.754 -27.019 1.00 85.31 290 GLY A C 1
ATOM 2198 O O . GLY A 1 290 ? 34.213 -4.932 -27.468 1.00 85.31 290 GLY A O 1
ATOM 2199 N N . VAL A 1 291 ? 35.722 -3.600 -26.466 1.00 88.19 291 VAL A N 1
ATOM 2200 C CA . VAL A 1 291 ? 34.826 -2.447 -26.303 1.00 88.19 291 VAL A CA 1
ATOM 2201 C C . VAL A 1 291 ? 34.809 -1.615 -27.584 1.00 88.19 291 VAL A C 1
ATOM 2203 O O . VAL A 1 291 ? 35.832 -1.075 -28.000 1.00 88.19 291 VAL A O 1
ATOM 2206 N N . THR A 1 292 ? 33.632 -1.470 -28.184 1.00 88.38 292 THR A N 1
ATOM 2207 C CA . THR A 1 292 ? 33.362 -0.536 -29.278 1.00 88.38 292 THR A CA 1
ATOM 2208 C C . THR A 1 292 ? 32.550 0.639 -28.743 1.00 88.38 292 THR A C 1
ATOM 2210 O O . THR A 1 292 ? 31.515 0.435 -28.110 1.00 88.38 292 THR A O 1
ATOM 2213 N N . ILE A 1 293 ? 33.009 1.868 -28.989 1.00 88.06 293 ILE A N 1
ATOM 2214 C CA . ILE A 1 293 ? 32.276 3.088 -28.630 1.00 88.06 293 ILE A CA 1
ATOM 2215 C C . ILE A 1 293 ? 31.357 3.473 -29.785 1.00 88.06 293 ILE A C 1
ATOM 2217 O O . ILE A 1 293 ? 31.809 3.589 -30.925 1.00 88.06 293 ILE A O 1
ATOM 2221 N N . ILE A 1 294 ? 30.079 3.672 -29.475 1.00 85.12 294 ILE A N 1
ATOM 2222 C CA . ILE A 1 294 ? 29.081 4.214 -30.392 1.00 85.12 294 ILE A CA 1
ATOM 2223 C C . ILE A 1 294 ? 29.010 5.727 -30.127 1.00 85.12 294 ILE A C 1
ATOM 2225 O O . ILE A 1 294 ? 28.730 6.107 -28.985 1.00 85.12 294 ILE A O 1
ATOM 2229 N N . PRO A 1 295 ? 29.361 6.575 -31.107 1.00 69.56 295 PRO A N 1
ATOM 2230 C CA . PRO A 1 295 ? 29.427 8.024 -30.929 1.00 69.56 295 PRO A CA 1
ATOM 2231 C C . PRO A 1 295 ? 28.047 8.680 -30.834 1.00 69.56 295 PRO A C 1
ATOM 2233 O O . PRO A 1 295 ? 27.138 8.242 -31.568 1.00 69.56 295 PRO A O 1
#